Protein 3EYY (pdb70)

CATH classification: 1.10.10.10 (+1 more: 3.30.1490.190)

Radius of gyration: 21.39 Å; Cα contacts (8 Å, |Δi|>4): 429; chains: 2; bounding box: 46×70×40 Å

InterPro domains:
  IPR002481 Ferric-uptake regulator [PF01475] (13-122)
  IPR002481 Ferric-uptake regulator [PTHR33202] (5-138)
  IPR002481 Ferric-uptake regulator [cd07153] (19-133)
  IPR036388 Winged helix-like DNA-binding domain superfamily [G3DSA:1.10.10.10] (1-84)
  IPR036390 Winged helix DNA-binding domain superfamily [SSF46785] (6-134)
  IPR043135 Ferric-uptake regulator, C-terminal domain [G3DSA:3.30.1490.190] (85-145)

Nearest PDB structures (foldseek):
  3eyy-assembly1_B  TM=1.008E+00  e=2.599E-27  Streptomyces coelicolor
  2xig-assembly1_C  TM=7.426E-01  e=2.770E-09  Helicobacter pylori 26695
  4rb2-assembly1_D  TM=7.983E-01  e=7.273E-09  Magnetospirillum gryphiswaldense MSR-1 v2
  4ray-assembly1_B  TM=5.809E-01  e=2.316E-08  Magnetospirillum gryphiswaldense MSR-1 v2
  4ray-assembly1_A  TM=5.555E-01  e=2.470E-08  Magnetospirillum gryphiswaldense MSR-1 v2

Sequence (266 aa):
STDWKSDLRQRGYRLTPQRQLVLEAVDTLEHATPDDILGEVRKTASGINISTVYRTLELLEELGLVSHAHLGHGAPTYHLADRHHHIHLVCRDCTNVIEADLSVAADFTAKLREQFGFDTDMKHFAIFGRCESSTDWKSDLRQRGYRLTPQRQLVLEAVDTLEHATPDDILGEVRKTASGINISTVYRTLELLEELGLVSHAHLGHGAPTYHLADRHHHIHLVCRDCTNVIEADLSVAADFTAKLREQFGFDTDMKHFAIFGRCES

Structure (mmCIF, N/CA/C/O backbone):
data_3EYY
#
_entry.id   3EYY
#
_cell.length_a   79.164
_cell.length_b   79.164
_cell.length_c   49.732
_cell.angle_alpha   90.00
_cell.angle_beta   90.00
_cell.angle_gamma   120.00
#
_symmetry.space_group_name_H-M   'P 31'
#
loop_
_entity.id
_entity.type
_entity.pdbx_description
1 polymer 'Putative iron uptake regulatory protein'
2 non-polymer 'NICKEL (II) ION'
3 non-polymer 'ZINC ION'
4 non-polymer 'CHLORIDE ION'
5 non-polymer 1,2-ETHANEDIOL
6 non-polymer 'MALONATE ION'
7 water water
#
loop_
_atom_site.group_PDB
_atom_site.id
_atom_site.type_symbol
_atom_site.label_atom_id
_atom_site.label_alt_id
_atom_site.label_comp_id
_atom_site.label_asym_id
_atom_site.label_entity_id
_atom_site.label_seq_id
_atom_site.pdbx_PDB_ins_code
_atom_site.Cartn_x
_atom_site.Cartn_y
_atom_site.Cartn_z
_atom_site.occupancy
_atom_site.B_iso_or_equiv
_atom_site.auth_seq_id
_atom_site.auth_comp_id
_atom_site.auth_asym_id
_atom_site.auth_atom_id
_atom_site.pdbx_PDB_model_num
ATOM 1 N N . SER A 1 3 ? 14.326 44.888 10.890 1.00 84.25 3 SER A N 1
ATOM 2 C CA . SER A 1 3 ? 14.961 46.228 11.061 1.00 84.16 3 SER A CA 1
ATOM 3 C C . SER A 1 3 ? 13.975 47.192 11.728 1.00 83.67 3 SER A C 1
ATOM 4 O O . SER A 1 3 ? 12.784 47.211 11.400 1.00 84.06 3 SER A O 1
ATOM 7 N N . THR A 1 4 ? 14.479 47.993 12.663 1.00 82.58 4 THR A N 1
ATOM 8 C CA . THR A 1 4 ? 13.647 48.945 13.394 1.00 81.16 4 THR A CA 1
ATOM 9 C C . THR A 1 4 ? 13.539 50.334 12.755 1.00 79.40 4 THR A C 1
ATOM 10 O O . THR A 1 4 ? 13.147 51.294 13.420 1.00 79.85 4 THR A O 1
ATOM 12 N N . ASP A 1 5 ? 13.886 50.450 11.476 1.00 77.27 5 ASP A N 1
ATOM 13 C CA . ASP A 1 5 ? 13.801 51.741 10.786 1.00 74.48 5 ASP A CA 1
ATOM 14 C C . ASP A 1 5 ? 12.702 51.663 9.742 1.00 70.73 5 ASP A C 1
ATOM 15 O O . ASP A 1 5 ? 12.456 52.618 8.997 1.00 70.06 5 ASP A O 1
ATOM 20 N N . TRP A 1 6 ? 12.040 50.513 9.711 1.00 65.82 6 TRP A N 1
ATOM 21 C CA . TRP A 1 6 ? 10.995 50.251 8.748 1.00 61.4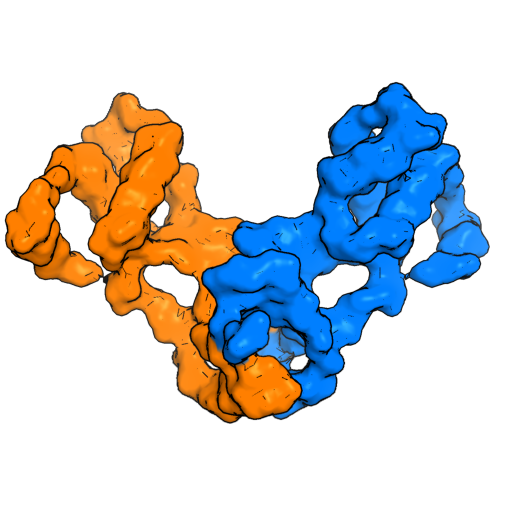6 6 TRP A CA 1
ATOM 22 C C . TRP A 1 6 ? 9.969 51.367 8.529 1.00 60.06 6 TRP A C 1
ATOM 23 O O . TRP A 1 6 ? 9.587 51.647 7.390 1.00 60.32 6 TRP A O 1
ATOM 34 N N . LYS A 1 7 ? 9.535 52.023 9.596 1.00 58.17 7 LYS A N 1
ATOM 35 C CA . LYS A 1 7 ? 8.515 53.048 9.435 1.00 57.51 7 LYS A CA 1
ATOM 36 C C . LYS A 1 7 ? 8.925 54.255 8.603 1.00 57.36 7 LYS A C 1
ATOM 37 O O . LYS A 1 7 ? 8.149 54.719 7.766 1.00 57.34 7 LYS A O 1
ATOM 43 N N . SER A 1 8 ? 10.136 54.762 8.826 1.00 57.34 8 SER A N 1
ATOM 44 C CA . SER A 1 8 ? 10.614 55.922 8.081 1.00 56.03 8 SER A CA 1
ATOM 45 C C . SER A 1 8 ? 10.917 55.535 6.636 1.00 55.25 8 SER A C 1
ATOM 46 O O . SER A 1 8 ? 10.635 56.290 5.704 1.00 56.16 8 SER A O 1
ATOM 48 N N . ASP A 1 9 ? 11.484 54.355 6.443 1.00 54.46 9 ASP A N 1
ATOM 49 C CA . ASP A 1 9 ? 11.794 53.907 5.094 1.00 55.51 9 ASP A CA 1
ATOM 50 C C . ASP A 1 9 ? 10.547 53.792 4.217 1.00 53.74 9 ASP A C 1
ATOM 51 O O . ASP A 1 9 ? 10.568 54.212 3.059 1.00 53.93 9 ASP A O 1
ATOM 56 N N . LEU A 1 10 ? 9.463 53.237 4.766 1.00 51.41 10 LEU A N 1
ATOM 57 C CA . LEU A 1 10 ? 8.226 53.083 4.009 1.00 49.01 10 LEU A CA 1
ATOM 58 C C . LEU A 1 10 ? 7.561 54.414 3.708 1.00 48.80 10 LEU A C 1
ATOM 59 O O . LEU A 1 10 ? 7.042 54.625 2.611 1.00 47.04 10 LEU A O 1
ATOM 64 N N . ARG A 1 11 ? 7.571 55.304 4.694 1.00 50.62 11 ARG A N 1
ATOM 65 C CA . ARG A 1 11 ? 6.973 56.633 4.548 1.00 51.62 11 ARG A CA 1
ATOM 66 C C . ARG A 1 11 ? 7.711 57.393 3.460 1.00 51.59 11 ARG A C 1
ATOM 67 O O . ARG A 1 11 ? 7.104 58.095 2.657 1.00 52.46 11 ARG A O 1
ATOM 69 N N . GLN A 1 12 ? 9.030 57.249 3.442 1.00 51.95 12 GLN A N 1
ATOM 70 C CA . GLN A 1 12 ? 9.848 57.925 2.443 1.00 53.69 12 GLN A CA 1
ATOM 71 C C . GLN A 1 12 ? 9.605 57.328 1.061 1.00 52.87 12 GLN A C 1
ATOM 72 O O . GLN A 1 12 ? 10.233 57.742 0.086 1.00 53.28 12 GLN A O 1
ATOM 74 N N . ARG A 1 13 ? 8.699 56.350 1.000 1.00 52.42 13 ARG A N 1
ATOM 75 C CA . ARG A 1 13 ? 8.329 55.659 -0.238 1.00 50.06 13 ARG A CA 1
ATOM 76 C C . ARG A 1 13 ? 6.824 55.711 -0.437 1.00 49.19 13 ARG A C 1
ATOM 77 O O . ARG A 1 13 ? 6.300 55.094 -1.359 1.00 50.08 13 ARG A O 1
ATOM 85 N N . GLY A 1 14 ? 6.133 56.432 0.438 1.00 48.49 14 GLY A N 1
ATOM 86 C CA . GLY A 1 14 ? 4.690 56.567 0.321 1.00 49.00 14 GLY A CA 1
ATOM 87 C C . GLY A 1 14 ? 3.853 55.433 0.887 1.00 48.72 14 GLY A C 1
ATOM 88 O O . GLY A 1 14 ? 2.692 55.271 0.497 1.00 49.12 14 GLY A O 1
ATOM 89 N N . TYR A 1 15 ? 4.419 54.660 1.813 1.00 47.83 15 TYR A N 1
ATOM 90 C CA . TYR A 1 15 ? 3.699 53.537 2.401 1.00 46.73 15 TYR A CA 1
ATOM 91 C C . TYR A 1 15 ? 3.593 53.561 3.919 1.00 46.46 15 TYR A C 1
ATOM 92 O O . TYR A 1 15 ? 4.526 53.944 4.622 1.00 44.01 15 TYR A O 1
ATOM 101 N N . ARG A 1 16 ? 2.437 53.124 4.409 1.00 46.43 16 ARG A N 1
ATOM 102 C CA . ARG A 1 16 ? 2.181 53.016 5.831 1.00 44.70 16 ARG A CA 1
ATOM 103 C C . ARG A 1 16 ? 1.464 51.700 6.113 1.00 43.39 16 ARG A C 1
ATOM 104 O O . ARG A 1 16 ? 0.672 51.209 5.304 1.00 42.86 16 ARG A O 1
ATOM 112 N N . LEU A 1 17 ? 1.760 51.122 7.269 1.00 41.56 17 LEU A N 1
ATOM 113 C CA . LEU A 1 17 ? 1.161 49.861 7.670 1.00 38.99 17 LEU A CA 1
ATOM 114 C C . LEU A 1 17 ? 0.024 50.071 8.644 1.00 37.22 17 LEU A C 1
ATOM 115 O O . LEU A 1 17 ? 0.169 50.734 9.663 1.00 39.35 17 LEU A O 1
ATOM 120 N N . THR A 1 18 ? -1.117 49.490 8.323 1.00 37.80 18 THR A N 1
ATOM 121 C CA . THR A 1 18 ? -2.284 49.560 9.181 1.00 37.94 18 THR A CA 1
ATOM 122 C C . THR A 1 18 ? -1.991 48.691 10.410 1.00 39.09 18 THR A C 1
ATOM 123 O O . THR A 1 18 ? -1.044 47.892 10.405 1.00 40.52 18 THR A O 1
ATOM 127 N N . PRO A 1 19 ? -2.812 48.805 11.466 1.00 39.74 19 PRO A N 1
ATOM 128 C CA . PRO A 1 19 ? -2.565 47.995 12.662 1.00 39.59 19 PRO A CA 1
ATOM 129 C C . PRO A 1 19 ? -2.328 46.525 12.356 1.00 41.85 19 PRO A C 1
ATOM 130 O O . PRO A 1 19 ? -1.307 45.942 12.765 1.00 42.24 19 PRO A O 1
ATOM 134 N N . GLN A 1 20 ? -3.253 45.919 11.615 1.00 43.39 20 GLN A N 1
ATOM 135 C CA . GLN A 1 20 ? -3.117 44.506 11.288 1.00 42.70 20 GLN A CA 1
ATOM 136 C C . GLN A 1 20 ? -1.860 44.180 10.513 1.00 40.23 20 GLN A C 1
ATOM 137 O O . GLN A 1 20 ? -1.326 43.089 10.656 1.00 40.33 20 GLN A O 1
ATOM 143 N N . ARG A 1 21 ? -1.375 45.108 9.694 1.00 39.02 21 ARG A N 1
ATOM 144 C CA . ARG A 1 21 ? -0.157 44.820 8.938 1.00 37.98 21 ARG A CA 1
ATOM 145 C C . ARG A 1 21 ? 1.026 44.903 9.885 1.00 36.22 21 ARG A C 1
ATOM 146 O O . ARG A 1 21 ? 1.962 44.128 9.782 1.00 33.90 21 ARG A O 1
ATOM 154 N N . GLN A 1 22 ? 0.964 45.834 10.833 1.00 35.36 22 GLN A N 1
ATOM 155 C CA . GLN A 1 22 ? 2.032 45.963 11.812 1.00 34.05 22 GLN A CA 1
ATOM 156 C C . GLN A 1 22 ? 2.052 44.738 12.709 1.00 33.76 22 GLN A C 1
ATOM 157 O O . GLN A 1 22 ? 3.112 44.264 13.073 1.00 36.29 22 GLN A O 1
ATOM 163 N N . LEU A 1 23 ? 0.875 44.230 13.068 1.00 33.65 23 LEU A N 1
ATOM 164 C CA . LEU A 1 23 ? 0.767 43.045 13.911 1.00 31.51 23 LEU A CA 1
ATOM 165 C C . LEU A 1 23 ? 1.469 41.840 13.273 1.00 31.63 23 LEU A C 1
ATOM 166 O O . LEU A 1 23 ? 2.178 41.078 13.943 1.00 28.58 23 LEU A O 1
ATOM 171 N N . VAL A 1 24 ? 1.276 41.670 11.966 1.00 32.61 24 VAL A N 1
ATOM 172 C CA . VAL A 1 24 ? 1.903 40.568 11.238 1.00 31.65 24 VAL A CA 1
ATOM 173 C C . VAL A 1 24 ? 3.406 40.780 11.189 1.00 31.65 24 VAL A C 1
ATOM 174 O O . VAL A 1 24 ? 4.192 39.832 11.324 1.00 34.01 24 VAL A O 1
ATOM 178 N N . LEU A 1 25 ? 3.827 42.017 10.986 1.00 32.63 25 LEU A N 1
ATOM 179 C CA . LEU A 1 25 ? 5.262 42.293 10.955 1.00 34.29 25 LEU A CA 1
ATOM 180 C C . LEU A 1 25 ? 5.861 41.972 12.332 1.00 35.30 25 LEU A C 1
ATOM 181 O O . LEU A 1 25 ? 6.942 41.358 12.438 1.00 35.94 25 LEU A O 1
ATOM 186 N N . GLU A 1 26 ? 5.157 42.358 13.394 1.00 34.85 26 GLU A N 1
ATOM 187 C CA . GLU A 1 26 ? 5.645 42.073 14.751 1.00 35.71 26 GLU A CA 1
ATOM 188 C C . GLU A 1 26 ? 5.733 40.561 14.978 1.00 33.85 26 GLU A C 1
ATOM 189 O O . GLU A 1 26 ? 6.718 40.054 15.520 1.00 32.03 26 GLU A O 1
ATOM 195 N N . ALA A 1 27 ? 4.704 39.838 14.539 1.00 34.15 27 ALA A N 1
ATOM 196 C CA . ALA A 1 27 ? 4.676 38.383 14.677 1.00 32.91 27 ALA A CA 1
ATOM 197 C C . ALA A 1 27 ? 5.868 37.718 14.000 1.00 35.27 27 ALA A C 1
ATOM 198 O O . ALA A 1 27 ? 6.488 36.827 14.570 1.00 36.86 27 ALA A O 1
ATOM 200 N N . VAL A 1 28 ? 6.191 38.127 12.778 1.00 36.77 28 VAL A N 1
ATOM 201 C CA . VAL A 1 28 ? 7.339 37.539 12.080 1.00 37.16 28 VAL A CA 1
ATOM 202 C C . VAL A 1 28 ? 8.607 37.841 12.876 1.00 39.12 28 VAL A C 1
ATOM 203 O O . VAL A 1 28 ? 9.527 37.027 12.938 1.00 39.81 28 VAL A O 1
ATOM 207 N N . ASP A 1 29 ? 8.645 39.024 13.477 1.00 41.08 29 ASP A N 1
ATOM 208 C CA . ASP A 1 29 ? 9.775 39.444 14.301 1.00 42.95 29 ASP A CA 1
ATOM 209 C C . ASP A 1 29 ? 9.854 38.575 15.548 1.00 44.59 29 ASP A C 1
ATOM 210 O O . ASP A 1 29 ? 10.894 37.993 15.849 1.00 44.36 29 ASP A O 1
ATOM 215 N N . THR A 1 30 ? 8.734 38.496 16.261 1.00 46.12 30 THR A N 1
ATOM 216 C CA . THR A 1 30 ? 8.632 37.743 17.506 1.00 48.83 30 THR A CA 1
ATOM 217 C C . THR A 1 30 ? 8.779 36.229 17.427 1.00 49.81 30 THR A C 1
ATOM 218 O O . THR A 1 30 ? 9.482 35.623 18.238 1.00 50.51 30 THR A O 1
ATOM 222 N N . LEU A 1 31 ? 8.118 35.624 16.449 1.00 51.04 31 LEU A N 1
ATOM 223 C CA . LEU A 1 31 ? 8.117 34.179 16.294 1.00 51.51 31 LEU A CA 1
ATOM 224 C C . LEU A 1 31 ? 9.385 33.442 15.903 1.00 54.15 31 LEU A C 1
ATOM 225 O O . LEU A 1 31 ? 9.634 32.351 16.414 1.00 57.60 31 LEU A O 1
ATOM 230 N N . GLU A 1 32 ? 10.192 33.995 15.013 1.00 54.62 32 GLU A N 1
ATOM 231 C CA . GLU A 1 32 ? 11.386 33.267 14.601 1.00 57.41 32 GLU A CA 1
ATOM 232 C C . GLU A 1 32 ? 10.986 31.952 13.894 1.00 58.60 32 GLU A C 1
ATOM 233 O O . GLU A 1 32 ? 10.467 31.027 14.532 1.00 57.62 32 GLU A O 1
ATOM 235 N N . HIS A 1 33 ? 11.232 31.885 12.582 1.00 59.05 33 HIS A N 1
ATOM 236 C CA . HIS A 1 33 ? 10.909 30.715 11.763 1.00 58.83 33 HIS A CA 1
ATOM 237 C C . HIS A 1 33 ? 9.410 30.429 11.777 1.00 57.47 33 HIS A C 1
ATOM 238 O O . HIS A 1 33 ? 8.980 29.277 11.871 1.00 58.64 33 HIS A O 1
ATOM 245 N N . ALA A 1 34 ? 8.616 31.485 11.650 1.00 55.38 34 ALA A N 1
ATOM 246 C CA . ALA A 1 34 ? 7.169 31.361 11.674 1.00 51.80 34 ALA A CA 1
ATOM 247 C C . ALA A 1 34 ? 6.516 31.017 10.341 1.00 50.81 34 ALA A C 1
ATOM 248 O O . ALA A 1 34 ? 6.921 31.511 9.284 1.00 49.50 34 ALA A O 1
ATOM 250 N N . THR A 1 35 ? 5.495 30.160 10.418 1.00 48.48 35 THR A N 1
ATOM 251 C CA . THR A 1 35 ? 4.718 29.752 9.261 1.00 46.08 35 THR A CA 1
ATOM 252 C C . THR A 1 35 ? 3.509 30.668 9.244 1.00 45.38 35 THR A C 1
ATOM 253 O O . THR A 1 35 ? 3.146 31.250 10.266 1.00 46.38 35 THR A O 1
ATOM 257 N N . PRO A 1 36 ? 2.861 30.807 8.082 1.00 44.61 36 PRO A N 1
ATOM 258 C CA . PRO A 1 36 ? 1.686 31.674 8.005 1.00 43.37 36 PRO A CA 1
ATOM 259 C C . PRO A 1 36 ? 0.675 31.370 9.105 1.00 44.65 36 PRO A C 1
ATOM 260 O O . PRO A 1 36 ? 0.017 32.269 9.630 1.00 45.41 36 PRO A O 1
ATOM 264 N N . ASP A 1 37 ? 0.565 30.099 9.462 1.00 46.37 37 ASP A N 1
ATOM 265 C CA . ASP A 1 37 ? -0.386 29.693 10.480 1.00 47.97 37 ASP A CA 1
ATOM 266 C C . ASP A 1 37 ? 0.073 30.094 11.869 1.00 47.35 37 ASP A C 1
ATOM 267 O O . ASP A 1 37 ? -0.748 30.432 12.727 1.00 46.55 37 ASP A O 1
ATOM 272 N N . ASP A 1 38 ? 1.379 30.039 12.102 1.00 45.35 38 ASP A N 1
ATOM 273 C CA . ASP A 1 38 ? 1.902 30.433 13.397 1.00 45.13 38 ASP A CA 1
ATOM 274 C C . ASP A 1 38 ? 1.593 31.905 13.530 1.00 43.56 38 ASP A C 1
ATOM 275 O O . ASP A 1 38 ? 1.132 32.364 14.568 1.00 43.71 38 ASP A O 1
ATOM 280 N N . ILE A 1 39 ? 1.854 32.646 12.458 1.00 42.81 39 ILE A N 1
ATOM 281 C CA . ILE A 1 39 ? 1.602 34.080 12.436 1.00 38.83 39 ILE A CA 1
ATOM 282 C C . ILE A 1 39 ? 0.131 34.342 12.716 1.00 37.68 39 ILE A C 1
ATOM 283 O O . ILE A 1 39 ? -0.215 35.262 13.472 1.00 38.88 39 ILE A O 1
ATOM 288 N N . LEU A 1 40 ? -0.738 33.544 12.105 1.00 37.10 40 LEU A N 1
ATOM 289 C CA . LEU A 1 40 ? -2.180 33.723 12.303 1.00 37.70 40 LEU A CA 1
ATOM 290 C C . LEU A 1 40 ? -2.499 33.651 13.780 1.00 38.76 40 LEU A C 1
ATOM 291 O O . LEU A 1 40 ? -3.207 34.505 14.319 1.00 38.83 40 LEU A O 1
ATOM 296 N N . GLY A 1 41 ? -1.956 32.620 14.427 1.00 40.04 41 GLY A N 1
ATOM 297 C CA . GLY A 1 41 ? -2.177 32.412 15.842 1.00 38.82 41 GLY A CA 1
ATOM 298 C C . GLY A 1 41 ? -1.695 33.576 16.677 1.00 40.57 41 GLY A C 1
ATOM 299 O O . GLY A 1 41 ? -2.404 34.037 17.579 1.00 42.93 41 GLY A O 1
ATOM 300 N N . GLU A 1 42 ? -0.490 34.055 16.386 1.00 38.16 42 GLU A N 1
ATOM 301 C CA . GLU A 1 42 ? 0.074 35.166 17.127 1.00 37.34 42 GLU A CA 1
ATOM 302 C C . GLU A 1 42 ? -0.735 36.455 16.955 1.00 37.90 42 GLU A C 1
ATOM 303 O O . GLU A 1 42 ? -1.023 37.156 17.918 1.00 36.73 42 GLU A O 1
ATOM 309 N N . VAL A 1 43 ? -1.109 36.767 15.719 1.00 38.44 43 VAL A N 1
ATOM 310 C CA . VAL A 1 43 ? -1.844 37.985 15.445 1.00 35.14 43 VAL A CA 1
ATOM 311 C C . VAL A 1 43 ? -3.220 37.977 16.064 1.00 36.65 43 VAL A C 1
ATOM 312 O O . VAL A 1 43 ? -3.736 39.023 16.452 1.00 38.85 43 VAL A O 1
ATOM 316 N N . ARG A 1 44 ? -3.834 36.809 16.170 1.00 38.61 44 ARG A N 1
ATOM 317 C CA . ARG A 1 44 ? -5.169 36.747 16.748 1.00 39.51 44 ARG A CA 1
ATOM 318 C C . ARG A 1 44 ? -5.215 37.227 18.198 1.00 39.35 44 ARG A C 1
ATOM 319 O O . ARG A 1 44 ? -6.268 37.636 18.674 1.00 39.04 44 ARG A O 1
ATOM 327 N N . LYS A 1 45 ? -4.071 37.205 18.886 1.00 41.01 45 LYS A N 1
ATOM 328 C CA . LYS A 1 45 ? -3.993 37.676 20.280 1.00 40.95 45 LYS A CA 1
ATOM 329 C C . LYS A 1 45 ? -4.272 39.170 20.365 1.00 41.91 45 LYS A C 1
ATOM 330 O O . LYS A 1 45 ? -4.468 39.710 21.454 1.00 43.28 45 LYS A O 1
ATOM 336 N N . THR A 1 46 ? -4.274 39.850 19.222 1.00 41.73 46 THR A N 1
ATOM 337 C CA . THR A 1 46 ? -4.519 41.286 19.223 1.00 40.98 46 THR A CA 1
ATOM 338 C C . THR A 1 46 ? -5.705 41.606 18.351 1.00 40.58 46 THR A C 1
ATOM 339 O O . THR A 1 46 ? -6.536 42.440 18.691 1.00 40.98 46 THR A O 1
ATOM 343 N N . ALA A 1 47 ? -5.759 40.940 17.204 1.00 41.99 47 ALA A N 1
ATOM 344 C CA . ALA A 1 47 ? -6.847 41.105 16.262 1.00 42.47 47 ALA A CA 1
ATOM 345 C C . ALA A 1 47 ? -7.414 39.705 16.057 1.00 44.42 47 ALA A C 1
ATOM 346 O O . ALA A 1 47 ? -7.012 38.969 15.155 1.00 44.30 47 ALA A O 1
ATOM 348 N N . SER A 1 48 ? -8.337 39.327 16.922 1.00 44.76 48 SER A N 1
ATOM 349 C CA . SER A 1 48 ? -8.935 38.017 16.821 1.00 46.86 48 SER A CA 1
ATOM 350 C C . SER A 1 48 ? -9.700 37.818 15.510 1.00 47.11 48 SER A C 1
ATOM 351 O O . SER A 1 48 ? -9.746 36.713 14.973 1.00 48.09 48 SER A O 1
ATOM 354 N N . GLY A 1 49 ? -10.282 38.890 14.980 1.00 48.46 49 GLY A N 1
ATOM 355 C CA . GLY A 1 49 ? -11.046 38.774 13.750 1.00 48.29 49 GLY A CA 1
ATOM 356 C C . GLY A 1 49 ? -10.279 38.613 12.447 1.00 50.47 49 GLY A C 1
ATOM 357 O O . GLY A 1 49 ? -10.865 38.769 11.377 1.00 53.05 49 GLY A O 1
ATOM 358 N N . ILE A 1 50 ? -8.987 38.296 12.501 1.00 49.48 50 ILE A N 1
ATOM 359 C CA . ILE A 1 50 ? -8.224 38.151 11.265 1.00 47.99 50 ILE A CA 1
ATOM 360 C C . ILE A 1 50 ? -8.178 36.711 10.752 1.00 47.31 50 ILE A C 1
ATOM 361 O O . ILE A 1 50 ? -8.092 35.764 11.538 1.00 46.08 50 ILE A O 1
ATOM 366 N N . ASN A 1 51 ? -8.228 36.551 9.428 1.00 47.01 51 ASN A N 1
ATOM 367 C CA . ASN A 1 51 ? -8.176 35.220 8.822 1.00 47.41 51 ASN A CA 1
ATOM 368 C C . ASN A 1 51 ? -6.838 34.997 8.130 1.00 45.95 51 ASN A C 1
ATOM 369 O O . ASN A 1 51 ? -6.069 35.934 7.935 1.00 46.30 51 ASN A O 1
ATOM 374 N N . ILE A 1 52 ? -6.564 33.755 7.755 1.00 44.90 52 ILE A N 1
ATOM 375 C CA . ILE A 1 52 ? -5.298 33.416 7.126 1.00 45.57 52 ILE A CA 1
ATOM 376 C C . ILE A 1 52 ? -5.058 33.994 5.729 1.00 45.12 52 ILE A C 1
ATOM 377 O O . ILE A 1 52 ? -3.907 34.207 5.327 1.00 44.01 52 ILE A O 1
ATOM 382 N N . SER A 1 53 ? -6.122 34.249 4.979 1.00 43.69 53 SER A N 1
ATOM 383 C CA . SER A 1 53 ? -5.922 34.816 3.656 1.00 44.55 53 SER A CA 1
ATOM 384 C C . SER A 1 53 ? -5.305 36.217 3.815 1.00 42.83 53 SER A C 1
ATOM 385 O O . SER A 1 53 ? -4.442 36.629 3.022 1.00 43.39 53 SER A O 1
ATOM 388 N N . THR A 1 54 ? -5.730 36.937 4.850 1.00 40.92 54 THR A N 1
ATOM 389 C CA . THR A 1 54 ? -5.198 38.270 5.106 1.00 40.66 54 THR A CA 1
ATOM 390 C C . THR A 1 54 ? -3.731 38.145 5.485 1.00 40.41 54 THR A C 1
ATOM 391 O O . THR A 1 54 ? -2.904 38.990 5.117 1.00 40.09 54 THR A O 1
ATOM 395 N N . VAL A 1 55 ? -3.404 37.073 6.207 1.00 39.33 55 VAL A N 1
ATOM 396 C CA . VAL A 1 55 ? -2.028 36.842 6.614 1.00 36.48 55 VAL A CA 1
ATOM 397 C C . VAL A 1 55 ? -1.210 36.502 5.377 1.00 35.26 55 VAL A C 1
ATOM 398 O O . VAL A 1 55 ? -0.070 36.929 5.265 1.00 35.57 55 VAL A O 1
ATOM 402 N N . TYR A 1 56 ? -1.781 35.741 4.444 1.00 36.00 56 TYR A N 1
ATOM 403 C CA . TYR A 1 56 ? -1.049 35.392 3.216 1.00 36.33 56 TYR A CA 1
ATOM 404 C C . TYR A 1 56 ? -0.731 36.628 2.386 1.00 34.96 56 TYR A C 1
ATOM 405 O O . TYR A 1 56 ? 0.382 36.789 1.902 1.00 33.03 56 TYR A O 1
ATOM 414 N N . ARG A 1 57 ? -1.712 37.503 2.226 1.00 35.22 57 ARG A N 1
ATOM 415 C CA . ARG A 1 57 ? -1.485 38.712 1.456 1.00 37.60 57 ARG A CA 1
ATOM 416 C C . ARG A 1 57 ? -0.531 39.694 2.132 1.00 37.63 57 ARG A C 1
ATOM 417 O O . ARG A 1 57 ? 0.331 40.288 1.468 1.00 40.26 57 ARG A O 1
ATOM 425 N N . THR A 1 58 ? -0.671 39.877 3.444 1.00 35.08 58 THR A N 1
ATOM 426 C CA . THR A 1 58 ? 0.207 40.803 4.136 1.00 31.05 58 THR A CA 1
ATOM 427 C C . THR A 1 58 ? 1.651 40.325 4.001 1.00 32.36 58 THR A C 1
ATOM 428 O O . THR A 1 58 ? 2.551 41.139 3.781 1.00 33.25 58 THR A O 1
ATOM 432 N N . LEU A 1 59 ? 1.888 39.016 4.115 1.00 30.75 59 LEU A N 1
ATOM 433 C CA . LEU A 1 59 ? 3.250 38.510 3.981 1.00 33.05 59 LEU A CA 1
ATOM 434 C C . LEU A 1 59 ? 3.759 38.743 2.552 1.00 35.48 59 LEU A C 1
ATOM 435 O O . LEU A 1 59 ? 4.918 39.116 2.347 1.00 35.35 59 LEU A O 1
ATOM 440 N N . GLU A 1 60 ? 2.898 38.516 1.562 1.00 36.97 60 GLU A N 1
ATOM 441 C CA . GLU A 1 60 ? 3.286 38.751 0.177 1.00 39.25 60 GLU A CA 1
ATOM 442 C C . GLU A 1 60 ? 3.689 40.210 0.031 1.00 38.54 60 GLU A C 1
ATOM 443 O O . GLU A 1 60 ? 4.751 40.523 -0.522 1.00 37.64 60 GLU A O 1
ATOM 449 N N . LEU A 1 61 ? 2.843 41.101 0.538 1.00 36.35 61 LEU A N 1
ATOM 450 C CA . LEU A 1 61 ? 3.131 42.527 0.464 1.00 36.83 61 LEU A CA 1
ATOM 451 C C . LEU A 1 61 ? 4.428 42.919 1.173 1.00 37.03 61 LEU A C 1
ATOM 452 O O . LEU A 1 61 ? 5.284 43.583 0.596 1.00 38.54 61 LEU A O 1
ATOM 457 N N . LEU A 1 62 ? 4.566 42.518 2.433 1.00 36.88 62 LEU A N 1
ATOM 458 C CA . LEU A 1 62 ? 5.758 42.843 3.216 1.00 36.38 62 LEU A CA 1
ATOM 459 C C . LEU A 1 62 ? 7.043 42.319 2.570 1.00 36.14 62 LEU A C 1
ATOM 460 O O . LEU A 1 62 ? 8.107 42.930 2.671 1.00 35.41 62 LEU A O 1
ATOM 465 N N . GLU A 1 63 ? 6.953 41.172 1.921 1.00 36.35 63 GLU A N 1
ATOM 466 C CA . GLU A 1 63 ? 8.116 40.594 1.273 1.00 39.39 63 GLU A CA 1
ATOM 467 C C . GLU A 1 63 ? 8.465 41.465 0.061 1.00 40.47 63 GLU A C 1
ATOM 468 O O . GLU A 1 63 ? 9.624 41.846 -0.143 1.00 41.62 63 GLU A O 1
ATOM 474 N N . GLU A 1 64 ? 7.454 41.795 -0.730 1.00 40.50 64 GLU A N 1
ATOM 475 C CA . GLU A 1 64 ? 7.632 42.632 -1.906 1.00 41.37 64 GLU A CA 1
ATOM 476 C C . GLU A 1 64 ? 8.176 43.998 -1.519 1.00 42.42 64 GLU A C 1
ATOM 477 O O . GLU A 1 64 ? 8.926 44.632 -2.279 1.00 45.55 64 GLU A O 1
ATOM 483 N N . LEU A 1 65 ? 7.796 44.451 -0.331 1.00 40.78 65 LEU A N 1
ATOM 484 C CA . LEU A 1 65 ? 8.225 45.748 0.174 1.00 38.77 65 LEU A CA 1
ATOM 485 C C . LEU A 1 65 ? 9.660 45.681 0.690 1.00 38.88 65 LEU A C 1
ATOM 486 O O . LEU A 1 65 ? 10.310 46.708 0.884 1.00 40.23 65 LEU A O 1
ATOM 491 N N . GLY A 1 66 ? 10.159 44.469 0.916 1.00 39.09 66 GLY A N 1
ATOM 492 C CA . GLY A 1 66 ? 11.517 44.317 1.404 1.00 38.57 66 GLY A CA 1
ATOM 493 C C . GLY A 1 66 ? 11.656 44.143 2.914 1.00 40.65 66 GLY A C 1
ATOM 494 O O . GLY A 1 66 ? 12.763 43.905 3.401 1.00 41.43 66 GLY A O 1
ATOM 495 N N . LEU A 1 67 ? 10.555 44.223 3.664 1.00 39.97 67 LEU A N 1
ATOM 496 C CA . LEU A 1 67 ? 10.632 44.083 5.125 1.00 39.33 67 LEU A CA 1
ATOM 497 C C . LEU A 1 67 ? 10.721 42.653 5.628 1.00 39.74 67 LEU A C 1
ATOM 498 O O . LEU A 1 67 ? 11.318 42.372 6.676 1.00 39.66 67 LEU A O 1
ATOM 503 N N . VAL A 1 68 ? 10.145 41.744 4.861 1.00 39.85 68 VAL A N 1
ATOM 504 C CA . VAL A 1 68 ? 10.103 40.351 5.230 1.00 38.80 68 VAL A CA 1
ATOM 505 C C . VAL A 1 68 ? 10.702 39.472 4.145 1.00 40.47 68 VAL A C 1
ATOM 506 O O . VAL A 1 68 ? 10.713 39.848 2.974 1.00 39.28 68 VAL A O 1
ATOM 510 N N . SER A 1 69 ? 11.220 38.310 4.544 1.00 40.47 69 SER A N 1
ATOM 511 C CA . SER A 1 69 ? 11.787 37.356 3.603 1.00 40.97 69 SER A CA 1
ATOM 512 C C . SER A 1 69 ? 11.466 35.956 4.090 1.00 41.18 69 SER A C 1
ATOM 513 O O . SER A 1 69 ? 11.177 35.755 5.269 1.00 40.49 69 SER A O 1
ATOM 516 N N . HIS A 1 70 ? 11.495 34.984 3.184 1.00 42.68 70 HIS A N 1
ATOM 517 C CA . HIS A 1 70 ? 11.203 33.611 3.577 1.00 42.12 70 HIS A CA 1
ATOM 518 C C . HIS A 1 70 ? 12.350 32.663 3.275 1.00 42.54 70 HIS A C 1
ATOM 519 O O . HIS A 1 70 ? 13.260 32.973 2.492 1.00 41.94 70 HIS A O 1
ATOM 526 N N . ALA A 1 71 ? 12.307 31.509 3.921 1.00 42.10 71 ALA A N 1
ATOM 527 C CA . ALA A 1 71 ? 13.321 30.479 3.739 1.00 42.07 71 ALA A CA 1
ATOM 528 C C . ALA A 1 71 ? 12.600 29.173 3.994 1.00 42.33 71 ALA A C 1
ATOM 529 O O . ALA A 1 71 ? 11.650 29.120 4.776 1.00 44.93 71 ALA A O 1
ATOM 531 N N . HIS A 1 72 ? 13.055 28.119 3.346 1.00 39.66 72 HIS A N 1
ATOM 532 C CA . HIS A 1 72 ? 12.413 26.837 3.502 1.00 39.36 72 HIS A CA 1
ATOM 533 C C . HIS A 1 72 ? 13.119 25.948 4.514 1.00 38.75 72 HIS A C 1
ATOM 534 O O . HIS A 1 72 ? 14.353 25.943 4.606 1.00 36.52 72 HIS A O 1
ATOM 541 N N . LEU A 1 73 ? 12.310 25.210 5.272 1.00 37.56 73 LEU A N 1
ATOM 542 C CA . LEU A 1 73 ? 12.806 24.306 6.291 1.00 38.26 73 LEU A CA 1
ATOM 543 C C . LEU A 1 73 ? 12.371 22.893 5.951 1.00 38.38 73 LEU A C 1
ATOM 544 O O . LEU A 1 73 ? 12.410 22.494 4.782 1.00 37.64 73 LEU A O 1
ATOM 549 N N . GLY A 1 74 ? 11.947 22.149 6.967 1.00 37.50 74 GLY A N 1
ATOM 550 C CA . GLY A 1 74 ? 11.511 20.781 6.759 1.00 39.22 74 GLY A CA 1
ATOM 551 C C . GLY A 1 74 ? 10.399 20.644 5.740 1.00 40.44 74 GLY A C 1
ATOM 552 O O . GLY A 1 74 ? 9.480 21.467 5.693 1.00 40.95 74 GLY A O 1
ATOM 553 N N . HIS A 1 75 ? 10.489 19.610 4.908 1.00 41.32 75 HIS A N 1
ATOM 554 C CA . HIS A 1 75 ? 9.475 19.353 3.891 1.00 42.56 75 HIS A CA 1
ATOM 555 C C . HIS A 1 75 ? 9.362 20.487 2.898 1.00 44.24 75 HIS A C 1
ATOM 556 O O . HIS A 1 75 ? 8.416 20.537 2.111 1.00 45.77 75 HIS A O 1
ATOM 563 N N . GLY A 1 76 ? 10.328 21.401 2.940 1.00 44.40 76 GLY A N 1
ATOM 564 C CA . GLY A 1 76 ? 10.330 22.516 2.012 1.00 43.34 76 GLY A CA 1
ATOM 565 C C . GLY A 1 76 ? 9.323 23.584 2.363 1.00 43.33 76 GLY A C 1
ATOM 566 O O . GLY A 1 76 ? 8.993 24.424 1.528 1.00 42.73 76 GLY A O 1
ATOM 567 N N . ALA A 1 77 ? 8.836 23.553 3.598 1.00 42.54 77 ALA A N 1
ATOM 568 C CA . ALA A 1 77 ? 7.858 24.531 4.062 1.00 43.27 77 ALA A CA 1
ATOM 569 C C . ALA A 1 77 ? 8.523 25.885 4.311 1.00 44.19 77 ALA A C 1
ATOM 570 O O . ALA A 1 77 ? 9.549 25.968 4.996 1.00 43.93 77 ALA A O 1
ATOM 572 N N . PRO A 1 78 ? 7.945 26.966 3.754 1.00 44.29 78 PRO A N 1
ATOM 573 C CA . PRO A 1 78 ? 8.511 28.307 3.937 1.00 44.94 78 PRO A CA 1
ATOM 574 C C . PRO A 1 78 ? 8.211 28.923 5.294 1.00 45.52 78 PRO A C 1
ATOM 575 O O . PRO A 1 78 ? 7.098 28.812 5.809 1.00 47.70 78 PRO A O 1
ATOM 579 N N . THR A 1 79 ? 9.208 29.576 5.870 1.00 45.52 79 THR A N 1
ATOM 580 C CA . THR A 1 79 ? 9.034 30.247 7.150 1.00 46.49 79 THR A CA 1
ATOM 581 C C . THR A 1 79 ? 9.476 31.680 6.920 1.00 46.02 79 THR A C 1
ATOM 582 O O . THR A 1 79 ? 10.394 31.935 6.135 1.00 46.71 79 THR A O 1
ATOM 586 N N . TYR A 1 80 ? 8.829 32.612 7.603 1.00 44.83 80 TYR A N 1
ATOM 587 C CA . TYR A 1 80 ? 9.140 34.020 7.418 1.00 43.65 80 TYR A CA 1
ATOM 588 C C . TYR A 1 80 ? 9.948 34.652 8.534 1.00 42.95 80 TYR A C 1
ATOM 589 O O . TYR A 1 80 ? 9.799 34.316 9.704 1.00 42.89 80 TYR A O 1
ATOM 598 N N . HIS A 1 81 ? 10.819 35.570 8.144 1.00 42.67 81 HIS A N 1
ATOM 599 C CA . HIS A 1 81 ? 11.656 36.294 9.078 1.00 40.59 81 HIS A CA 1
ATOM 600 C C . HIS A 1 81 ? 11.873 37.678 8.469 1.00 40.46 81 HIS A C 1
ATOM 601 O O . HIS A 1 81 ? 11.589 37.899 7.289 1.00 40.24 81 HIS A O 1
ATOM 608 N N . LEU A 1 82 ? 12.352 38.613 9.276 1.00 41.26 82 LEU A N 1
ATOM 609 C CA . LEU A 1 82 ? 12.614 39.961 8.807 1.00 42.15 82 LEU A CA 1
ATOM 610 C C . LEU A 1 82 ? 13.791 39.919 7.847 1.00 43.96 82 LEU A C 1
ATOM 611 O O . LEU A 1 82 ? 14.748 39.172 8.055 1.00 45.09 82 LEU A O 1
ATOM 616 N N . ALA A 1 83 ? 13.715 40.725 6.798 1.00 45.42 83 ALA A N 1
ATOM 617 C CA . ALA A 1 83 ? 14.745 40.766 5.776 1.00 48.47 83 ALA A CA 1
ATOM 618 C C . ALA A 1 83 ? 16.169 40.886 6.312 1.00 51.20 83 ALA A C 1
ATOM 619 O O . ALA A 1 83 ? 17.108 40.339 5.730 1.00 52.47 83 ALA A O 1
ATOM 621 N N . ASP A 1 84 ? 16.325 41.591 7.426 1.00 54.31 84 ASP A N 1
ATOM 622 C CA . ASP A 1 84 ? 17.639 41.814 8.032 1.00 56.70 84 ASP A CA 1
ATOM 623 C C . ASP A 1 84 ? 18.186 40.676 8.910 1.00 58.35 84 ASP A C 1
ATOM 624 O O . ASP A 1 84 ? 19.394 40.614 9.164 1.00 59.38 84 ASP A O 1
ATOM 626 N N . ARG A 1 85 ? 17.315 39.781 9.369 1.00 58.27 85 ARG A N 1
ATOM 627 C CA . ARG A 1 85 ? 17.744 38.682 10.229 1.00 58.50 85 ARG A CA 1
ATOM 628 C C . ARG A 1 85 ? 17.906 37.334 9.523 1.00 59.46 85 ARG A C 1
ATOM 629 O O . ARG A 1 85 ? 17.642 37.202 8.327 1.00 58.98 85 ARG A O 1
ATOM 631 N N . HIS A 1 86 ? 18.351 36.341 10.292 1.00 61.41 86 HIS A N 1
ATOM 632 C CA . HIS A 1 86 ? 18.542 34.972 9.815 1.00 62.50 86 HIS A CA 1
ATOM 633 C C . HIS A 1 86 ? 19.369 34.823 8.561 1.00 63.48 86 HIS A C 1
ATOM 634 O O . HIS A 1 86 ? 18.977 34.112 7.638 1.00 63.80 86 HIS A O 1
ATOM 641 N N . HIS A 1 87 ? 20.517 35.487 8.520 1.00 65.10 87 HIS A N 1
ATOM 642 C CA . HIS A 1 87 ? 21.385 35.390 7.353 1.00 66.82 87 HIS A CA 1
ATOM 643 C C . HIS A 1 87 ? 22.334 34.232 7.591 1.00 67.76 87 HIS A C 1
ATOM 644 O O . HIS A 1 87 ? 23.474 34.441 8.005 1.00 68.26 87 HIS A O 1
ATOM 646 N N . HIS A 1 88 ? 21.852 33.013 7.345 1.00 68.26 88 HIS A N 1
ATOM 647 C CA . HIS A 1 88 ? 22.657 31.812 7.540 1.00 68.54 88 HIS A CA 1
ATOM 648 C C . HIS A 1 88 ? 22.040 30.562 6.921 1.00 68.78 88 HIS A C 1
ATOM 649 O O . HIS A 1 88 ? 20.998 30.622 6.268 1.00 69.53 88 HIS A O 1
ATOM 656 N N . ILE A 1 89 ? 22.696 29.428 7.157 1.00 69.09 89 ILE A N 1
ATOM 657 C CA . ILE A 1 89 ? 22.277 28.132 6.628 1.00 67.60 89 ILE A CA 1
ATOM 658 C C . ILE A 1 89 ? 21.615 27.239 7.670 1.00 67.14 89 ILE A C 1
ATOM 659 O O . ILE A 1 89 ? 22.151 27.042 8.759 1.00 66.66 89 ILE A O 1
ATOM 664 N N . HIS A 1 90 ? 20.452 26.692 7.322 1.00 66.71 90 HIS A N 1
ATOM 665 C CA . HIS A 1 90 ? 19.722 25.807 8.224 1.00 64.61 90 HIS A CA 1
ATOM 666 C C . HIS A 1 90 ? 20.014 24.356 7.889 1.00 63.35 90 HIS A C 1
ATOM 667 O O . HIS A 1 90 ? 20.042 23.971 6.723 1.00 62.57 90 HIS A O 1
ATOM 674 N N . LEU A 1 91 ? 20.221 23.557 8.929 1.00 63.40 91 LEU A N 1
ATOM 675 C CA . LEU A 1 91 ? 20.497 22.132 8.787 1.00 62.52 91 LEU A CA 1
ATOM 676 C C . LEU A 1 91 ? 19.373 21.375 9.472 1.00 62.64 91 LEU A C 1
ATOM 677 O O . LEU A 1 91 ? 19.253 21.396 10.693 1.00 61.91 91 LEU A O 1
ATOM 682 N N . VAL A 1 92 ? 18.546 20.712 8.675 1.00 64.08 92 VAL A N 1
ATOM 683 C CA . VAL A 1 92 ? 17.405 19.977 9.199 1.00 65.35 92 VAL A CA 1
ATOM 684 C C . VAL A 1 92 ? 17.725 18.527 9.522 1.00 67.77 92 VAL A C 1
ATOM 685 O O . VAL A 1 92 ? 18.118 17.759 8.649 1.00 68.23 92 VAL A O 1
ATOM 689 N N . CYS A 1 93 ? 17.537 18.162 10.787 1.00 70.94 93 CYS A N 1
ATOM 690 C CA . CYS A 1 93 ? 17.813 16.812 11.256 1.00 73.81 93 CYS A CA 1
ATOM 691 C C . CYS A 1 93 ? 16.760 15.797 10.855 1.00 74.86 93 CYS A C 1
ATOM 692 O O . CYS A 1 93 ? 15.559 16.049 10.957 1.00 74.40 93 CYS A O 1
ATOM 695 N N . ARG A 1 94 ? 17.245 14.639 10.419 1.00 76.94 94 ARG A N 1
ATOM 696 C CA . ARG A 1 94 ? 16.409 13.538 9.968 1.00 79.23 94 ARG A CA 1
ATOM 697 C C . ARG A 1 94 ? 15.594 12.872 11.071 1.00 81.45 94 ARG A C 1
ATOM 698 O O . ARG A 1 94 ? 15.087 11.765 10.877 1.00 82.55 94 ARG A O 1
ATOM 700 N N . ASP A 1 95 ? 15.457 13.529 12.220 1.00 83.49 95 ASP A N 1
ATOM 701 C CA . ASP A 1 95 ? 14.681 12.945 13.310 1.00 85.46 95 ASP A CA 1
ATOM 702 C C . ASP A 1 95 ? 14.384 13.907 14.453 1.00 86.81 95 ASP A C 1
ATOM 703 O O . ASP A 1 95 ? 13.230 14.076 14.839 1.00 86.44 95 ASP A O 1
ATOM 705 N N . CYS A 1 96 ? 15.425 14.529 14.999 1.00 89.17 96 CYS A N 1
ATOM 706 C CA . CYS A 1 96 ? 15.256 15.467 16.107 1.00 91.02 96 CYS A CA 1
ATOM 707 C C . CYS A 1 96 ? 14.545 16.739 15.634 1.00 90.78 96 CYS A C 1
ATOM 708 O O . CYS A 1 96 ? 14.892 17.311 14.594 1.00 91.18 96 CYS A O 1
ATOM 711 N N . THR A 1 97 ? 13.544 17.171 16.398 1.00 89.91 97 THR A N 1
ATOM 712 C CA . THR A 1 97 ? 12.781 18.367 16.062 1.00 89.04 97 THR A CA 1
ATOM 713 C C . THR A 1 97 ? 13.586 19.616 16.381 1.00 88.66 97 THR A C 1
ATOM 714 O O . THR A 1 97 ? 13.146 20.467 17.157 1.00 88.85 97 THR A O 1
ATOM 716 N N . ASN A 1 98 ? 14.770 19.719 15.781 1.00 87.65 98 ASN A N 1
ATOM 717 C CA . ASN A 1 98 ? 15.638 20.873 15.999 1.00 85.61 98 ASN A CA 1
ATOM 718 C C . ASN A 1 98 ? 16.414 21.228 14.737 1.00 84.01 98 ASN A C 1
ATOM 719 O O . ASN A 1 98 ? 16.931 20.358 14.032 1.00 83.66 98 ASN A O 1
ATOM 721 N N . VAL A 1 99 ? 16.482 22.524 14.461 1.00 82.55 99 VAL A N 1
ATOM 722 C CA . VAL A 1 99 ? 17.186 23.039 13.296 1.00 80.53 99 VAL A CA 1
ATOM 723 C C . VAL A 1 99 ? 18.454 23.737 13.757 1.00 79.04 99 VAL A C 1
ATOM 724 O O . VAL A 1 99 ? 18.413 24.609 14.621 1.00 78.31 99 VAL A O 1
ATOM 728 N N . ILE A 1 100 ? 19.584 23.351 13.184 1.00 77.92 100 ILE A N 1
ATOM 729 C CA . ILE A 1 100 ? 20.836 23.978 13.557 1.00 77.34 100 ILE A CA 1
ATOM 730 C C . ILE A 1 100 ? 21.228 25.028 12.526 1.00 76.33 100 ILE A C 1
ATOM 731 O O . ILE A 1 100 ? 21.290 24.756 11.328 1.00 75.00 100 ILE A O 1
ATOM 736 N N . GLU A 1 101 ? 21.474 26.239 13.017 1.00 76.35 101 GLU A N 1
ATOM 737 C CA . GLU A 1 101 ? 21.857 27.368 12.179 1.00 76.80 101 GLU A CA 1
ATOM 738 C C . GLU A 1 101 ? 23.376 27.449 12.090 1.00 76.93 101 GLU A C 1
ATOM 739 O O . GLU A 1 101 ? 24.067 27.357 13.103 1.00 77.93 101 GLU A O 1
ATOM 745 N N . ALA A 1 102 ? 23.896 27.632 10.882 1.00 76.51 102 ALA A N 1
ATOM 746 C CA . ALA A 1 102 ? 25.338 27.691 10.687 1.00 76.28 102 ALA A CA 1
ATOM 747 C C . ALA A 1 102 ? 25.801 28.864 9.827 1.00 76.19 102 ALA A C 1
ATOM 748 O O . ALA A 1 102 ? 25.274 29.092 8.743 1.00 75.64 102 ALA A O 1
ATOM 750 N N . ASP A 1 103 ? 26.799 29.594 10.316 1.00 76.94 103 ASP A N 1
ATOM 751 C CA . ASP A 1 103 ? 27.348 30.738 9.594 1.00 78.09 103 ASP A CA 1
ATOM 752 C C . ASP A 1 103 ? 27.603 30.313 8.149 1.00 77.56 103 ASP A C 1
ATOM 753 O O . ASP A 1 103 ? 28.240 29.295 7.909 1.00 77.60 103 ASP A O 1
ATOM 758 N N . LEU A 1 104 ? 27.108 31.085 7.187 1.00 77.74 104 LEU A N 1
ATOM 759 C CA . LEU A 1 104 ? 27.284 30.718 5.787 1.00 78.39 104 LEU A CA 1
ATOM 760 C C . LEU A 1 104 ? 28.711 30.755 5.269 1.00 78.81 104 LEU A C 1
ATOM 761 O O . LEU A 1 104 ? 28.979 30.262 4.172 1.00 79.01 104 LEU A O 1
ATOM 766 N N . SER A 1 105 ? 29.625 31.336 6.044 1.00 79.06 105 SER A N 1
ATOM 767 C CA . SER A 1 105 ? 31.030 31.382 5.637 1.00 78.98 105 SER A CA 1
ATOM 768 C C . SER A 1 105 ? 31.490 29.927 5.641 1.00 79.25 105 SER A C 1
ATOM 769 O O . SER A 1 105 ? 32.368 29.530 4.868 1.00 78.90 105 SER A O 1
ATOM 772 N N . VAL A 1 106 ? 30.863 29.146 6.520 1.00 79.35 106 VAL A N 1
ATOM 773 C CA . VAL A 1 106 ? 31.133 27.721 6.676 1.00 79.19 106 VAL A CA 1
ATOM 774 C C . VAL A 1 106 ? 30.787 26.984 5.380 1.00 79.33 106 VAL A C 1
ATOM 775 O O . VAL A 1 106 ? 30.630 25.764 5.367 1.00 79.41 106 VAL A O 1
ATOM 779 N N . ALA A 1 107 ? 30.678 27.743 4.293 1.00 79.08 107 ALA A N 1
ATOM 780 C CA . ALA A 1 107 ? 30.355 27.201 2.982 1.00 79.29 107 ALA A CA 1
ATOM 781 C C . ALA A 1 107 ? 30.990 28.0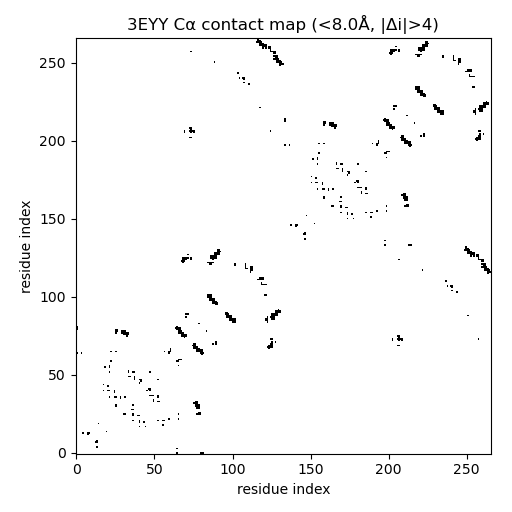90 1.926 1.00 80.40 107 ALA A C 1
ATOM 782 O O . ALA A 1 107 ? 30.561 28.103 0.769 1.00 79.89 107 ALA A O 1
ATOM 784 N N . ALA A 1 108 ? 32.016 28.832 2.341 1.00 82.11 108 ALA A N 1
ATOM 785 C CA . ALA A 1 108 ? 32.733 29.757 1.460 1.00 82.98 108 ALA A CA 1
ATOM 786 C C . ALA A 1 108 ? 33.318 29.072 0.235 1.00 83.37 108 ALA A C 1
ATOM 787 O O . ALA A 1 108 ? 33.145 29.543 -0.891 1.00 83.06 108 ALA A O 1
ATOM 789 N N . ASP A 1 109 ? 34.014 27.962 0.452 1.00 84.59 109 ASP A N 1
ATOM 790 C CA . ASP A 1 109 ? 34.615 27.237 -0.658 1.00 86.14 109 ASP A CA 1
ATOM 791 C C . ASP A 1 109 ? 33.546 26.610 -1.534 1.00 86.20 109 ASP A C 1
ATOM 792 O O . ASP A 1 109 ? 33.532 26.814 -2.752 1.00 86.25 109 ASP A O 1
ATOM 797 N N . PHE A 1 110 ? 32.649 25.852 -0.907 1.00 85.89 110 PHE A N 1
ATOM 798 C CA . PHE A 1 110 ? 31.576 25.178 -1.629 1.00 85.03 110 PHE A CA 1
ATOM 799 C C . PHE A 1 110 ? 30.863 26.086 -2.627 1.00 84.61 110 PHE A C 1
ATOM 800 O O . PHE A 1 110 ? 30.777 25.767 -3.815 1.00 83.93 110 PHE A O 1
ATOM 808 N N . THR A 1 111 ? 30.351 27.213 -2.149 1.00 84.62 111 THR A N 1
AT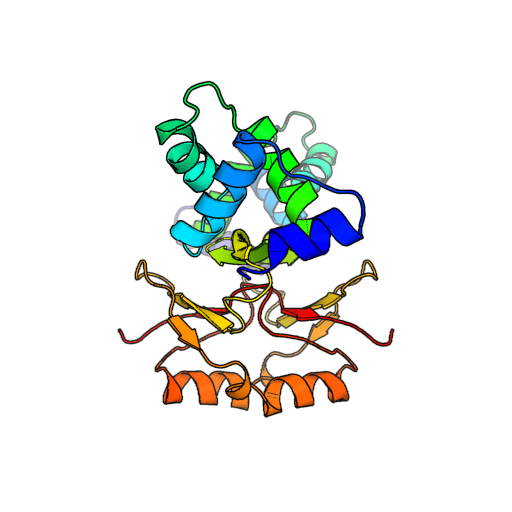OM 809 C CA . THR A 1 111 ? 29.653 28.145 -3.026 1.00 85.76 111 THR A CA 1
ATOM 810 C C . THR A 1 111 ? 30.557 28.540 -4.183 1.00 85.80 111 THR A C 1
ATOM 811 O O . THR A 1 111 ? 30.113 28.656 -5.327 1.00 85.47 111 THR A O 1
ATOM 815 N N . ALA A 1 112 ? 31.832 28.750 -3.874 1.00 86.34 112 ALA A N 1
ATOM 816 C CA . ALA A 1 112 ? 32.805 29.130 -4.889 1.00 86.29 112 ALA A CA 1
ATOM 817 C C . ALA A 1 112 ? 32.960 27.997 -5.905 1.00 85.98 112 ALA A C 1
ATOM 818 O O . ALA A 1 112 ? 32.939 28.227 -7.115 1.00 85.87 112 ALA A O 1
ATOM 820 N N . LYS A 1 113 ? 33.105 26.775 -5.403 1.00 85.87 113 LYS A N 1
ATOM 821 C CA . LYS A 1 113 ? 33.248 25.605 -6.263 1.00 85.76 113 LYS A CA 1
ATOM 822 C C . LYS A 1 113 ? 32.095 25.552 -7.259 1.00 85.88 113 LYS A C 1
ATOM 823 O O . LYS A 1 113 ? 32.280 25.174 -8.418 1.00 85.50 113 LYS A O 1
ATOM 825 N N . LEU A 1 114 ? 30.907 25.938 -6.795 1.00 86.40 114 LEU A N 1
ATOM 826 C CA . LEU A 1 114 ? 29.708 25.947 -7.632 1.00 86.60 114 LEU A CA 1
ATOM 827 C C . LEU A 1 114 ? 29.759 27.089 -8.643 1.00 86.41 114 LEU A C 1
ATOM 828 O O . LEU A 1 114 ? 29.471 26.901 -9.826 1.00 85.83 114 LEU A O 1
ATOM 830 N N . ARG A 1 115 ? 30.128 28.274 -8.167 1.00 87.08 115 ARG A N 1
ATOM 831 C CA . ARG A 1 115 ? 30.219 29.451 -9.024 1.00 87.76 115 ARG A CA 1
ATOM 832 C C . ARG A 1 115 ? 31.093 29.189 -10.253 1.00 87.76 115 ARG A C 1
ATOM 833 O O . ARG A 1 115 ? 30.893 29.794 -11.306 1.00 87.30 115 ARG A O 1
ATOM 835 N N . GLU A 1 116 ? 32.052 28.276 -10.114 1.00 88.17 116 GLU A N 1
ATOM 836 C CA . GLU A 1 116 ? 32.967 27.938 -11.205 1.00 88.41 116 GLU A CA 1
ATOM 837 C C . GLU A 1 116 ? 32.514 26.746 -12.056 1.00 88.33 116 GLU A C 1
ATOM 838 O O . GLU A 1 116 ? 32.121 26.909 -13.217 1.00 88.31 116 GLU A O 1
ATOM 840 N N . GLN A 1 117 ? 32.576 25.551 -11.471 1.00 87.68 117 GLN A N 1
ATOM 841 C CA . GLN A 1 117 ? 32.201 24.319 -12.166 1.00 87.13 117 GLN A CA 1
ATOM 842 C C . GLN A 1 117 ? 30.836 24.337 -12.852 1.00 86.99 117 GLN A C 1
ATOM 843 O O . GLN A 1 117 ? 30.581 23.515 -13.733 1.00 87.08 117 GLN A O 1
ATOM 845 N N . PHE A 1 118 ? 29.967 25.271 -12.463 1.00 86.87 118 PHE A N 1
ATOM 846 C CA . PHE A 1 118 ? 28.620 25.359 -13.038 1.00 86.07 118 PHE A CA 1
ATOM 847 C C . PHE A 1 118 ? 28.179 26.784 -13.375 1.00 86.38 118 PHE A C 1
ATOM 848 O O . PHE A 1 118 ? 27.171 26.980 -14.062 1.00 86.38 118 PHE A O 1
ATOM 856 N N . GLY A 1 119 ? 28.927 27.772 -12.892 1.00 86.53 119 GLY A N 1
ATOM 857 C CA . GLY A 1 119 ? 28.565 29.155 -13.148 1.00 86.96 119 GLY A CA 1
ATOM 858 C C . GLY A 1 119 ? 27.249 29.437 -12.451 1.00 87.31 119 GLY A C 1
ATOM 859 O O . GLY A 1 119 ? 26.377 30.136 -12.977 1.00 87.72 119 GLY A O 1
ATOM 860 N N . PHE A 1 120 ? 27.123 28.880 -11.249 1.00 86.82 120 PHE A N 1
ATOM 861 C CA . PHE A 1 120 ? 25.923 29.004 -10.427 1.00 85.88 120 PHE A CA 1
ATOM 862 C C . PHE A 1 120 ? 26.256 29.729 -9.125 1.00 85.48 120 PHE A C 1
ATOM 863 O O . PHE A 1 120 ? 27.079 29.254 -8.340 1.00 85.74 120 PHE A O 1
ATOM 871 N N . ASP A 1 121 ? 25.619 30.874 -8.896 1.00 84.39 121 ASP A N 1
ATOM 872 C CA . ASP A 1 121 ? 25.862 31.638 -7.679 1.00 83.75 121 ASP A CA 1
ATOM 873 C C . ASP A 1 121 ? 24.743 31.386 -6.674 1.00 82.87 121 ASP A C 1
ATOM 874 O O . ASP A 1 121 ? 23.574 31.682 -6.938 1.00 82.82 121 ASP A O 1
ATOM 879 N N . THR A 1 122 ? 25.110 30.857 -5.511 1.00 81.16 122 THR A N 1
ATOM 880 C CA . THR A 1 122 ? 24.130 30.534 -4.489 1.00 78.61 122 THR A CA 1
ATOM 881 C C . THR A 1 122 ? 24.421 31.075 -3.096 1.00 78.47 122 THR A C 1
ATOM 882 O O . THR A 1 122 ? 25.573 31.222 -2.682 1.00 78.13 122 THR A O 1
ATOM 886 N N . ASP A 1 123 ? 23.336 31.333 -2.371 1.00 77.83 123 ASP A N 1
ATOM 887 C CA . ASP A 1 123 ? 23.379 31.852 -1.012 1.00 76.08 123 ASP A CA 1
ATOM 888 C C . ASP A 1 123 ? 23.457 30.732 0.027 1.00 73.73 123 ASP A C 1
ATOM 889 O O . ASP A 1 123 ? 24.121 30.883 1.054 1.00 73.57 123 ASP A O 1
ATOM 894 N N . MET A 1 124 ? 22.776 29.619 -0.255 1.00 70.14 124 MET A N 1
ATOM 895 C CA . MET A 1 124 ? 22.714 28.468 0.643 1.00 66.03 124 MET A CA 1
ATOM 896 C C . MET A 1 124 ? 21.652 28.692 1.715 1.00 63.09 124 MET A C 1
ATOM 897 O O . MET A 1 124 ? 21.453 27.853 2.593 1.00 61.55 124 MET A O 1
ATOM 902 N N . LYS A 1 125 ? 20.964 29.824 1.631 1.00 60.69 125 LYS A N 1
ATOM 903 C CA . LYS A 1 125 ? 19.946 30.177 2.619 1.00 58.84 125 LYS A CA 1
ATOM 904 C C . LYS A 1 125 ? 18.514 29.750 2.325 1.00 55.04 125 LYS A C 1
ATOM 905 O O . LYS A 1 125 ? 17.856 29.151 3.171 1.00 54.61 125 LYS A O 1
ATOM 911 N N . HIS A 1 126 ? 18.034 30.067 1.129 1.00 52.14 126 HIS A N 1
ATOM 912 C CA . HIS A 1 126 ? 16.655 29.782 0.757 1.00 48.36 126 HIS A CA 1
ATOM 913 C C . HIS A 1 126 ? 16.128 28.407 1.119 1.00 47.36 126 HIS A C 1
ATOM 914 O O . HIS A 1 126 ? 15.021 28.288 1.642 1.00 47.02 126 HIS A O 1
ATOM 921 N N . PHE A 1 127 ? 16.903 27.372 0.830 1.00 45.45 127 PHE A N 1
ATOM 922 C CA . PHE A 1 127 ? 16.485 26.016 1.155 1.00 45.51 127 PHE A CA 1
ATOM 923 C C . PHE A 1 127 ? 17.375 25.439 2.236 1.00 46.17 127 PHE A C 1
ATOM 924 O O . PHE A 1 127 ? 18.562 25.752 2.314 1.00 45.20 127 PHE A O 1
ATOM 932 N N . ALA A 1 128 ? 16.787 24.598 3.077 1.00 47.25 128 ALA A N 1
ATOM 933 C CA . ALA A 1 128 ? 17.528 23.969 4.150 1.00 48.18 128 ALA A CA 1
ATOM 934 C C . ALA A 1 128 ? 18.322 22.776 3.609 1.00 48.98 128 ALA A C 1
ATOM 935 O O . ALA A 1 128 ? 18.167 22.378 2.452 1.00 47.62 128 ALA A O 1
ATOM 937 N N . ILE A 1 129 ? 19.191 22.223 4.450 1.00 49.95 129 ILE A N 1
ATOM 938 C CA . ILE A 1 129 ? 19.992 21.070 4.066 1.00 49.78 129 ILE A CA 1
ATOM 939 C C . ILE A 1 129 ? 19.586 19.972 5.009 1.00 49.63 129 ILE A C 1
ATOM 940 O O . ILE A 1 129 ? 19.676 20.133 6.218 1.00 49.73 129 ILE A O 1
ATOM 945 N N . PHE A 1 130 ? 19.123 18.862 4.446 1.00 51.23 130 PHE A N 1
ATOM 946 C CA . PHE A 1 130 ? 18.669 17.726 5.234 1.00 53.30 130 PHE A CA 1
ATOM 947 C C . PHE A 1 130 ? 19.781 16.694 5.457 1.00 55.83 130 PHE A C 1
ATOM 948 O O . PHE A 1 130 ? 20.547 16.383 4.543 1.00 55.54 130 PHE A O 1
ATOM 956 N N . GLY A 1 131 ? 19.852 16.159 6.673 1.00 58.44 131 GLY A N 1
ATOM 957 C CA . GLY A 1 131 ? 20.864 15.169 6.987 1.00 62.39 131 GLY A CA 1
ATOM 958 C C . GLY A 1 131 ? 20.688 14.547 8.360 1.00 65.46 131 GLY A C 1
ATOM 959 O O . GLY A 1 131 ? 19.634 14.681 8.990 1.00 65.84 131 GLY A O 1
ATOM 960 N N . ARG A 1 132 ? 21.729 13.860 8.825 1.00 68.22 132 ARG A N 1
ATOM 961 C CA . ARG A 1 132 ? 21.707 13.204 10.132 1.00 70.52 132 ARG A CA 1
ATOM 962 C C . ARG A 1 132 ? 22.586 13.953 11.130 1.00 71.55 132 ARG A C 1
ATOM 963 O O . ARG A 1 132 ? 23.678 14.404 10.789 1.00 72.27 132 ARG A O 1
ATOM 965 N N . CYS A 1 133 ? 22.114 14.090 12.363 1.00 73.17 133 CYS A N 1
ATOM 966 C CA . CYS A 1 133 ? 22.888 14.789 13.380 1.00 76.06 133 CYS A CA 1
ATOM 967 C C . CYS A 1 133 ? 23.174 13.892 14.580 1.00 78.49 133 CYS A C 1
ATOM 968 O O . CYS A 1 133 ? 22.261 13.301 15.167 1.00 77.88 133 CYS A O 1
ATOM 970 N N . GLU A 1 134 ? 24.450 13.804 14.944 1.00 81.63 134 GLU A N 1
ATOM 971 C CA . GLU A 1 134 ? 24.875 12.967 16.065 1.00 84.29 134 GLU A CA 1
ATOM 972 C C . GLU A 1 134 ? 24.126 13.316 17.357 1.00 85.74 134 GLU A C 1
ATOM 973 O O . GLU A 1 134 ? 24.023 12.496 18.275 1.00 85.89 134 GLU A O 1
ATOM 975 N N . SER A 1 135 ? 23.633 14.549 17.432 1.0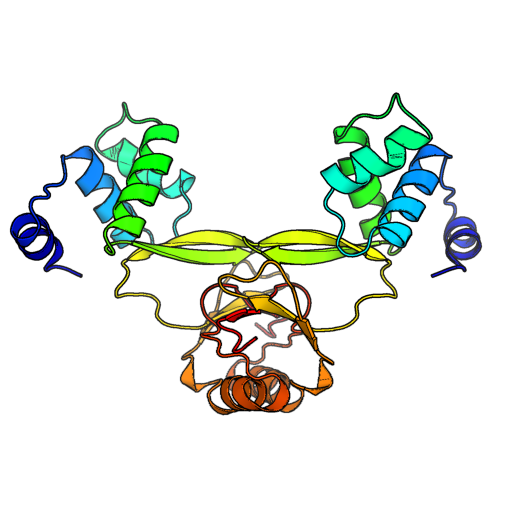0 87.89 135 SER A N 1
ATOM 976 C CA . SER A 1 135 ? 22.916 15.003 18.618 1.00 89.37 135 SER A CA 1
ATOM 977 C C . SER A 1 135 ? 21.458 14.576 18.599 1.00 90.53 135 SER A C 1
ATOM 978 O O . SER A 1 135 ? 20.719 15.001 19.497 1.00 90.92 135 SER A O 1
ATOM 981 N N . SER B 1 3 ? 14.329 0.824 -10.671 1.00 83.73 3 SER B N 1
ATOM 982 C CA . SER B 1 3 ? 14.964 -0.515 -10.842 1.00 83.79 3 SER B CA 1
ATOM 983 C C . SER B 1 3 ? 13.978 -1.480 -11.511 1.00 83.57 3 SER B C 1
ATOM 984 O O . SER B 1 3 ? 12.787 -1.500 -11.183 1.00 84.24 3 SER B O 1
ATOM 987 N N . THR B 1 4 ? 14.483 -2.280 -12.445 1.00 82.57 4 THR B N 1
ATOM 988 C CA . THR B 1 4 ? 13.649 -3.230 -13.177 1.00 81.09 4 THR B CA 1
ATOM 989 C C . THR B 1 4 ? 13.540 -4.618 -12.538 1.00 79.34 4 THR B C 1
ATOM 990 O O . THR B 1 4 ? 13.146 -5.575 -13.203 1.00 79.95 4 THR B O 1
ATOM 992 N N . ASP B 1 5 ? 13.888 -4.736 -11.260 1.00 77.09 5 ASP B N 1
ATOM 993 C CA . ASP B 1 5 ? 13.801 -6.026 -10.571 1.00 74.52 5 ASP B CA 1
ATOM 994 C C . ASP B 1 5 ? 12.698 -5.948 -9.527 1.00 71.12 5 ASP B C 1
ATOM 995 O O . ASP B 1 5 ? 12.450 -6.902 -8.782 1.00 70.77 5 ASP B O 1
ATOM 1000 N N . TRP B 1 6 ? 12.034 -4.799 -9.497 1.00 65.81 6 TRP B N 1
ATOM 1001 C CA . TRP B 1 6 ? 10.989 -4.539 -8.536 1.00 61.02 6 TRP B CA 1
ATOM 1002 C C . TRP B 1 6 ? 9.965 -5.653 -8.317 1.00 59.74 6 TRP B C 1
ATOM 1003 O O . TRP B 1 6 ? 9.581 -5.936 -7.178 1.00 59.58 6 TRP B O 1
ATOM 1014 N N . LYS B 1 7 ? 9.529 -6.305 -9.385 1.00 58.27 7 LYS B N 1
ATOM 1015 C CA . LYS B 1 7 ? 8.511 -7.333 -9.225 1.00 57.44 7 LYS B CA 1
ATOM 1016 C C . LYS B 1 7 ? 8.924 -8.543 -8.393 1.00 57.17 7 LYS B C 1
ATOM 1017 O O . LYS B 1 7 ? 8.149 -9.008 -7.551 1.00 56.74 7 LYS B O 1
ATOM 1023 N N . SER B 1 8 ? 10.133 -9.051 -8.619 1.00 57.03 8 SER B N 1
ATOM 1024 C CA . SER B 1 8 ? 10.612 -10.210 -7.872 1.00 56.48 8 SER B CA 1
ATOM 1025 C C . SER B 1 8 ? 10.913 -9.825 -6.428 1.00 56.24 8 SER B C 1
ATOM 1026 O O . SER B 1 8 ? 10.623 -10.582 -5.501 1.00 57.47 8 SER B O 1
ATOM 1028 N N . ASP B 1 9 ? 11.487 -8.646 -6.230 1.00 55.44 9 ASP B N 1
ATOM 1029 C CA . ASP B 1 9 ? 11.794 -8.198 -4.879 1.00 55.64 9 ASP B CA 1
ATOM 1030 C C . ASP B 1 9 ? 10.542 -8.083 -4.003 1.00 54.59 9 ASP B C 1
ATOM 1031 O O . ASP B 1 9 ? 10.557 -8.506 -2.846 1.00 54.51 9 ASP B O 1
ATOM 1036 N N . LEU B 1 10 ? 9.463 -7.521 -4.550 1.00 52.31 10 LEU B N 1
ATOM 1037 C CA . LEU B 1 10 ? 8.220 -7.370 -3.794 1.00 50.52 10 LEU B CA 1
ATOM 1038 C C . LEU B 1 10 ? 7.559 -8.705 -3.496 1.00 50.13 10 LEU B C 1
ATOM 1039 O O . LEU B 1 10 ? 7.041 -8.919 -2.399 1.00 49.06 10 LEU B O 1
ATOM 1044 N N . ARG B 1 11 ? 7.565 -9.594 -4.486 1.00 51.41 11 ARG B N 1
ATOM 1045 C CA . ARG B 1 11 ? 6.967 -10.924 -4.340 1.00 51.50 11 ARG B CA 1
ATOM 1046 C C . ARG B 1 11 ? 7.707 -11.690 -3.253 1.00 51.40 11 ARG B C 1
ATOM 1047 O O . ARG B 1 11 ? 7.101 -12.395 -2.453 1.00 51.35 11 ARG B O 1
ATOM 1049 N N . GLN B 1 12 ? 9.025 -11.543 -3.230 1.00 51.72 12 GLN B N 1
ATOM 1050 C CA . GLN B 1 12 ? 9.842 -12.221 -2.235 1.00 53.35 12 GLN B CA 1
ATOM 1051 C C . GLN B 1 12 ? 9.593 -11.620 -0.851 1.00 52.87 12 GLN B C 1
ATOM 1052 O O . GLN B 1 12 ? 10.214 -12.036 0.131 1.00 52.01 12 GLN B O 1
ATOM 1054 N N . ARG B 1 13 ? 8.689 -10.638 -0.796 1.00 51.77 13 ARG B N 1
ATOM 1055 C CA . ARG B 1 13 ? 8.317 -9.950 0.443 1.00 49.98 13 ARG B CA 1
ATOM 1056 C C . ARG B 1 13 ? 6.814 -10.000 0.644 1.00 49.60 13 ARG B C 1
ATOM 1057 O O . ARG B 1 13 ? 6.290 -9.378 1.563 1.00 50.03 13 ARG B O 1
ATOM 1065 N N . GLY B 1 14 ? 6.124 -10.729 -0.225 1.00 49.51 14 GLY B N 1
ATOM 1066 C CA . GLY B 1 14 ? 4.681 -10.860 -0.110 1.00 48.87 14 GLY B CA 1
ATOM 1067 C C . GLY B 1 14 ? 3.849 -9.720 -0.680 1.00 48.60 14 GLY B C 1
ATOM 1068 O O . GLY B 1 14 ? 2.684 -9.554 -0.295 1.00 47.77 14 GLY B O 1
ATOM 1069 N N . TYR B 1 15 ? 4.418 -8.950 -1.607 1.00 46.72 15 TYR B N 1
ATOM 1070 C CA . TYR B 1 15 ? 3.694 -7.827 -2.196 1.00 46.80 15 TYR B CA 1
ATOM 1071 C C . TYR B 1 15 ? 3.577 -7.848 -3.710 1.00 46.24 15 TYR B C 1
ATOM 1072 O O . TYR B 1 15 ? 4.502 -8.230 -4.422 1.00 46.81 15 TYR B O 1
ATOM 1081 N N . ARG B 1 16 ? 2.424 -7.407 -4.192 1.00 45.87 16 ARG B N 1
ATOM 1082 C CA . ARG B 1 16 ? 2.172 -7.300 -5.614 1.00 45.00 16 ARG B CA 1
ATOM 1083 C C . ARG B 1 16 ? 1.455 -5.988 -5.902 1.00 43.85 16 ARG B C 1
ATOM 1084 O O . ARG B 1 16 ? 0.636 -5.511 -5.106 1.00 42.74 16 ARG B O 1
ATOM 1092 N N . LEU B 1 17 ? 1.771 -5.403 -7.049 1.00 42.42 17 LEU B N 1
ATOM 1093 C CA . LEU B 1 17 ? 1.166 -4.142 -7.464 1.00 39.54 17 LEU B CA 1
ATOM 1094 C C . LEU B 1 17 ? 0.029 -4.347 -8.440 1.00 37.33 17 LEU B C 1
ATOM 1095 O O . LEU B 1 17 ? 0.174 -5.002 -9.465 1.00 39.58 17 LEU B O 1
ATOM 1100 N N . THR B 1 18 ? -1.112 -3.776 -8.108 1.00 38.41 18 THR B N 1
ATOM 1101 C CA . THR B 1 18 ? -2.282 -3.840 -8.970 1.00 39.20 18 THR B CA 1
ATOM 1102 C C . THR B 1 18 ? -1.991 -2.969 -10.206 1.00 39.50 18 THR B C 1
ATOM 1103 O O . THR B 1 18 ? -1.041 -2.180 -10.211 1.00 40.38 18 THR B O 1
ATOM 1107 N N . PRO B 1 19 ? -2.814 -3.084 -11.258 1.00 40.47 19 PRO B N 1
ATOM 1108 C CA . PRO B 1 19 ? -2.568 -2.274 -12.455 1.00 40.22 19 PRO B CA 1
ATOM 1109 C C . PRO B 1 19 ? -2.333 -0.805 -12.151 1.00 41.35 19 PRO B C 1
ATOM 1110 O O . PRO B 1 19 ? -1.320 -0.222 -12.565 1.00 43.20 19 PRO B O 1
ATOM 1114 N N . GLN B 1 20 ? -3.249 -0.202 -11.405 1.00 42.04 20 GLN B N 1
ATOM 1115 C CA . GLN B 1 20 ? -3.110 1.207 -11.082 1.00 41.83 20 GLN B CA 1
ATOM 1116 C C . GLN B 1 20 ? -1.851 1.536 -10.308 1.00 39.77 20 GLN B C 1
ATOM 1117 O O . GLN B 1 20 ? -1.318 2.632 -10.446 1.00 37.84 20 GLN B O 1
ATOM 1123 N N . ARG B 1 21 ? -1.362 0.604 -9.491 1.00 38.77 21 ARG B N 1
ATOM 1124 C CA . ARG B 1 21 ? -0.153 0.889 -8.729 1.00 36.68 21 ARG B CA 1
ATOM 1125 C C . ARG B 1 21 ? 1.033 0.809 -9.676 1.00 35.69 21 ARG B C 1
ATOM 1126 O O . ARG B 1 21 ? 1.979 1.582 -9.567 1.00 33.27 21 ARG B O 1
ATOM 1134 N N . GLN B 1 22 ? 0.971 -0.121 -10.620 1.00 34.89 22 GLN B N 1
ATOM 1135 C CA . GLN B 1 22 ? 2.033 -0.247 -11.604 1.00 35.18 22 GLN B CA 1
ATOM 1136 C C . GLN B 1 22 ? 2.055 0.972 -12.496 1.00 33.40 22 GLN B C 1
ATOM 1137 O O . GLN B 1 22 ? 3.121 1.445 -12.857 1.00 35.69 22 GLN B O 1
ATOM 1143 N N . LEU B 1 23 ? 0.876 1.483 -12.845 1.00 32.55 23 LEU B N 1
ATOM 1144 C CA . LEU B 1 23 ? 0.768 2.668 -13.696 1.00 30.86 23 LEU B CA 1
ATOM 1145 C C . LEU B 1 23 ? 1.473 3.875 -13.059 1.00 32.35 23 LEU B C 1
ATOM 1146 O O . LEU B 1 23 ? 2.201 4.621 -13.733 1.00 30.82 23 LEU B O 1
ATOM 1151 N N . VAL B 1 24 ? 1.271 4.055 -11.754 1.00 31.18 24 VAL B N 1
ATOM 1152 C CA . VAL B 1 24 ? 1.901 5.146 -11.027 1.00 28.88 24 VAL B CA 1
ATOM 1153 C C . VAL B 1 24 ? 3.402 4.938 -10.983 1.00 32.05 24 VAL B C 1
ATOM 1154 O O . VAL B 1 24 ? 4.172 5.899 -11.105 1.00 32.62 24 VAL B O 1
ATOM 1158 N N . LEU B 1 25 ? 3.834 3.694 -10.789 1.00 31.21 25 LEU B N 1
ATOM 1159 C CA . LEU B 1 25 ? 5.264 3.426 -10.743 1.00 33.01 25 LEU B CA 1
ATOM 1160 C C . LEU B 1 25 ? 5.875 3.738 -12.113 1.00 35.50 25 LEU B C 1
ATOM 1161 O O . LEU B 1 25 ? 6.949 4.349 -12.209 1.00 36.90 25 LEU B O 1
ATOM 1166 N N . GLU B 1 26 ? 5.181 3.344 -13.181 1.00 36.75 26 GLU B N 1
ATOM 1167 C CA . GLU B 1 26 ? 5.669 3.632 -14.537 1.00 35.79 26 GLU B CA 1
ATOM 1168 C C . GLU B 1 26 ? 5.740 5.143 -14.761 1.00 34.00 26 GLU B C 1
ATOM 1169 O O . GLU B 1 26 ? 6.717 5.654 -15.318 1.00 34.01 26 GLU B O 1
ATOM 1175 N N . ALA B 1 27 ? 4.717 5.858 -14.311 1.00 33.24 27 ALA B N 1
ATOM 1176 C CA . ALA B 1 27 ? 4.682 7.323 -14.457 1.00 34.73 27 ALA B CA 1
ATOM 1177 C C . ALA B 1 27 ? 5.866 7.996 -13.783 1.00 36.28 27 ALA B C 1
ATOM 1178 O O . ALA B 1 27 ? 6.461 8.901 -14.351 1.00 39.72 27 ALA B O 1
ATOM 1180 N N . VAL B 1 28 ? 6.213 7.567 -12.572 1.00 38.07 28 VAL B N 1
ATOM 1181 C CA . VAL B 1 28 ? 7.346 8.169 -11.866 1.00 38.10 28 VAL B CA 1
ATOM 1182 C C . VAL B 1 28 ? 8.617 7.871 -12.661 1.00 40.02 28 VAL B C 1
ATOM 1183 O O . VAL B 1 28 ? 9.542 8.675 -12.718 1.00 39.34 28 VAL B O 1
ATOM 1187 N N . ASP B 1 29 ? 8.646 6.697 -13.270 1.00 43.32 29 ASP B N 1
ATOM 1188 C CA . ASP B 1 29 ? 9.777 6.271 -14.086 1.00 46.22 29 ASP B CA 1
ATOM 1189 C C . ASP B 1 29 ? 9.861 7.142 -15.336 1.00 47.22 29 ASP B C 1
ATOM 1190 O O . ASP B 1 29 ? 10.902 7.723 -15.642 1.00 45.77 29 ASP B O 1
ATOM 1195 N N . THR B 1 30 ? 8.739 7.226 -16.043 1.00 48.60 30 THR B N 1
ATOM 1196 C CA . THR B 1 30 ? 8.638 7.976 -17.289 1.00 50.15 30 THR B CA 1
ATOM 1197 C C . THR B 1 30 ? 8.784 9.489 -17.203 1.00 50.39 30 THR B C 1
ATOM 1198 O O . THR B 1 30 ? 9.491 10.103 -18.004 1.00 51.06 30 THR B O 1
ATOM 1202 N N . LEU B 1 31 ? 8.122 10.087 -16.227 1.00 51.74 31 LEU B N 1
ATOM 1203 C CA . LEU B 1 31 ? 8.122 11.533 -16.073 1.00 52.83 31 LEU B CA 1
ATOM 1204 C C . LEU B 1 31 ? 9.391 12.273 -15.683 1.00 54.18 31 LEU B C 1
ATOM 1205 O O . LEU B 1 31 ? 9.641 13.361 -16.195 1.00 57.24 31 LEU B O 1
ATOM 1210 N N . GLU B 1 32 ? 10.197 11.723 -14.790 1.00 55.31 32 GLU B N 1
ATOM 1211 C CA . GLU B 1 32 ? 11.393 12.449 -14.376 1.00 58.10 32 GLU B CA 1
ATOM 1212 C C . GLU B 1 32 ? 10.994 13.765 -13.666 1.00 58.79 32 GLU B C 1
ATOM 1213 O O . GLU B 1 32 ? 10.475 14.694 -14.299 1.00 58.50 32 GLU B O 1
ATOM 1215 N N . HIS B 1 33 ? 11.241 13.830 -12.356 1.00 58.72 33 HIS B N 1
ATOM 1216 C CA . HIS B 1 33 ? 10.915 14.999 -11.538 1.00 58.59 33 HIS B CA 1
ATOM 1217 C C . HIS B 1 33 ? 9.415 15.285 -11.552 1.00 57.61 33 HIS B C 1
ATOM 1218 O O . HIS B 1 33 ? 8.986 16.439 -11.644 1.00 59.33 33 HIS B O 1
ATOM 1225 N N . ALA B 1 34 ? 8.620 14.230 -11.427 1.00 54.77 34 ALA B N 1
ATOM 1226 C CA . ALA B 1 34 ? 7.172 14.359 -11.450 1.00 51.57 34 ALA B CA 1
ATOM 1227 C C . ALA B 1 34 ? 6.520 14.704 -10.116 1.00 49.68 34 ALA B C 1
ATOM 1228 O O . ALA B 1 34 ? 6.932 14.222 -9.052 1.00 48.16 34 ALA B O 1
ATOM 1230 N N . THR B 1 35 ? 5.497 15.551 -10.197 1.00 45.99 35 THR B N 1
ATOM 1231 C CA . THR B 1 35 ? 4.719 15.954 -9.043 1.00 43.22 35 THR B CA 1
ATOM 1232 C C . THR B 1 35 ? 3.511 15.037 -9.024 1.00 42.13 35 THR B C 1
ATOM 1233 O O . THR B 1 35 ? 3.140 14.448 -10.046 1.00 41.35 35 THR B O 1
ATOM 1237 N N . PRO B 1 36 ? 2.866 14.905 -7.860 1.00 41.72 36 PRO B N 1
ATOM 1238 C CA . PRO B 1 36 ? 1.690 14.040 -7.784 1.00 39.88 36 PRO B CA 1
ATOM 1239 C C . PRO B 1 36 ? 0.682 14.342 -8.884 1.00 41.00 36 PRO B C 1
ATOM 1240 O O . PRO B 1 36 ? 0.032 13.438 -9.411 1.00 40.49 36 PRO B O 1
ATOM 1244 N N . ASP B 1 37 ? 0.561 15.617 -9.237 1.00 43.40 37 ASP B N 1
ATOM 1245 C CA . ASP B 1 37 ? -0.383 16.024 -10.261 1.00 45.28 37 ASP B CA 1
ATOM 1246 C C . ASP B 1 37 ? 0.079 15.620 -11.648 1.00 45.59 37 ASP B C 1
ATOM 1247 O O . ASP B 1 37 ? -0.739 15.260 -12.497 1.00 45.43 37 ASP B O 1
ATOM 1252 N N . ASP B 1 38 ? 1.387 15.692 -11.890 1.00 44.41 38 ASP B N 1
ATOM 1253 C CA . ASP B 1 38 ? 1.910 15.289 -13.183 1.00 42.59 38 ASP B CA 1
ATOM 1254 C C . ASP B 1 38 ? 1.599 13.804 -13.312 1.00 42.88 38 ASP B C 1
ATOM 1255 O O . ASP B 1 38 ? 1.145 13.332 -14.356 1.00 40.94 38 ASP B O 1
ATOM 1260 N N . ILE B 1 39 ? 1.860 13.068 -12.233 1.00 40.30 39 ILE B N 1
ATOM 1261 C CA . ILE B 1 39 ? 1.608 11.642 -12.214 1.00 39.04 39 ILE B CA 1
ATOM 1262 C C . ILE B 1 39 ? 0.140 11.371 -12.499 1.00 38.99 39 ILE B C 1
ATOM 1263 O O . ILE B 1 39 ? -0.192 10.443 -13.263 1.00 40.22 39 ILE B O 1
ATOM 1268 N N . LEU B 1 40 ? -0.737 12.167 -11.889 1.00 38.35 40 LEU B N 1
ATOM 1269 C CA . LEU B 1 40 ? -2.176 11.986 -12.089 1.00 38.20 40 LEU B CA 1
ATOM 1270 C C . LEU B 1 40 ? -2.488 12.064 -13.566 1.00 39.44 40 LEU B C 1
ATOM 1271 O O . LEU B 1 40 ? -3.198 11.211 -14.114 1.00 39.24 40 LEU B O 1
ATOM 1276 N N . GLY B 1 41 ? -1.935 13.092 -14.204 1.00 40.02 41 GLY B N 1
ATOM 1277 C CA . GLY B 1 41 ? -2.161 13.303 -15.622 1.00 40.71 41 GLY B CA 1
ATOM 1278 C C . GLY B 1 41 ? -1.684 12.140 -16.460 1.00 41.45 41 GLY B C 1
ATOM 1279 O O . GLY B 1 41 ? -2.396 11.678 -17.359 1.00 44.04 41 GLY B O 1
ATOM 1280 N N . GLU B 1 42 ? -0.480 11.661 -16.167 1.00 39.26 42 GLU B N 1
ATOM 1281 C CA . GLU B 1 42 ? 0.088 10.553 -16.910 1.00 38.09 42 GLU B CA 1
ATOM 1282 C C . GLU B 1 42 ? -0.714 9.263 -16.741 1.00 38.89 42 GLU B C 1
ATOM 1283 O O . GLU B 1 42 ? -0.989 8.560 -17.707 1.00 39.02 42 GLU B O 1
ATOM 1289 N N . VAL B 1 43 ? -1.094 8.953 -15.506 1.00 39.18 43 VAL B N 1
ATOM 1290 C CA . VAL B 1 43 ? -1.832 7.732 -15.235 1.00 37.44 43 VAL B CA 1
ATOM 1291 C C . VAL B 1 43 ? -3.209 7.747 -15.856 1.00 36.28 43 VAL B C 1
ATOM 1292 O O . VAL B 1 43 ? -3.728 6.710 -16.249 1.00 37.99 43 VAL B O 1
ATOM 1296 N N . ARG B 1 44 ? -3.815 8.919 -15.963 1.00 38.04 44 ARG B N 1
ATOM 1297 C CA . ARG B 1 44 ? -5.156 8.978 -16.541 1.00 39.59 44 ARG B CA 1
ATOM 1298 C C . ARG B 1 44 ? -5.209 8.496 -17.992 1.00 39.19 44 ARG B C 1
ATOM 1299 O O . ARG B 1 44 ? -6.264 8.078 -18.464 1.00 39.33 44 ARG B O 1
ATOM 1307 N N . LYS B 1 45 ? -4.069 8.525 -18.683 1.00 39.04 45 LYS B N 1
ATOM 1308 C CA . LYS B 1 45 ? -3.989 8.051 -20.074 1.00 39.75 45 LYS B CA 1
ATOM 1309 C C . LYS B 1 45 ? -4.264 6.550 -20.162 1.00 41.04 45 LYS B C 1
ATOM 1310 O O . LYS B 1 45 ? -4.438 6.011 -21.255 1.00 41.57 45 LYS B O 1
ATOM 1316 N N . THR B 1 46 ? -4.264 5.865 -19.020 1.00 40.91 46 THR B N 1
ATOM 1317 C CA . THR B 1 46 ? -4.505 4.429 -19.021 1.00 39.71 46 THR B CA 1
ATOM 1318 C C . THR B 1 46 ? -5.700 4.106 -18.137 1.00 40.48 46 THR B C 1
ATOM 1319 O O . THR B 1 46 ? -6.537 3.263 -18.472 1.00 36.93 46 THR B O 1
ATOM 1323 N N . ALA B 1 47 ? -5.753 4.779 -16.992 1.00 42.46 47 ALA B N 1
ATOM 1324 C CA . ALA B 1 47 ? -6.846 4.612 -16.047 1.00 43.64 47 ALA B CA 1
ATOM 1325 C C . ALA B 1 47 ? -7.412 6.011 -15.844 1.00 45.60 47 ALA B C 1
ATOM 1326 O O . ALA B 1 47 ? -7.006 6.748 -14.947 1.00 47.08 47 ALA B O 1
ATOM 1328 N N . SER B 1 48 ? -8.337 6.389 -16.706 1.00 45.87 48 SER B N 1
ATOM 1329 C CA . SER B 1 48 ? -8.926 7.702 -16.614 1.00 47.93 48 SER B CA 1
ATOM 1330 C C . SER B 1 48 ? -9.691 7.900 -15.303 1.00 49.11 48 SER B C 1
ATOM 1331 O O . SER B 1 48 ? -9.730 9.003 -14.763 1.00 50.81 48 SER B O 1
ATOM 1334 N N . GLY B 1 49 ? -10.274 6.828 -14.776 1.00 50.09 49 GLY B N 1
ATOM 1335 C CA . GLY B 1 49 ? -11.039 6.939 -13.545 1.00 50.24 49 GLY B CA 1
ATOM 1336 C C . GLY B 1 49 ? -10.271 7.099 -12.244 1.00 51.63 49 GLY B C 1
ATOM 1337 O O . GLY B 1 49 ? -10.857 6.937 -11.175 1.00 54.45 49 GLY B O 1
ATOM 1338 N N . ILE B 1 50 ? -8.983 7.429 -12.299 1.00 50.17 50 ILE B N 1
ATOM 1339 C CA . ILE B 1 50 ? -8.223 7.572 -11.063 1.00 48.68 50 ILE B CA 1
ATOM 1340 C C . ILE B 1 50 ? -8.177 9.007 -10.548 1.00 48.17 50 ILE B C 1
ATOM 1341 O O . ILE B 1 50 ? -8.093 9.952 -11.332 1.00 47.41 50 ILE B O 1
ATOM 1346 N N . ASN B 1 51 ? -8.227 9.166 -9.223 1.00 48.30 51 ASN B N 1
ATOM 1347 C CA . ASN B 1 51 ? -8.172 10.493 -8.616 1.00 47.47 51 ASN B CA 1
ATOM 1348 C C . ASN B 1 51 ? -6.835 10.717 -7.922 1.00 46.19 51 ASN B C 1
ATOM 1349 O O . ASN B 1 51 ? -6.065 9.779 -7.713 1.00 45.16 51 ASN B O 1
ATOM 1354 N N . ILE B 1 52 ? -6.563 11.962 -7.552 1.00 45.16 52 ILE B N 1
ATOM 1355 C CA . ILE B 1 52 ? -5.297 12.298 -6.918 1.00 45.52 52 ILE B CA 1
ATOM 1356 C C . ILE B 1 52 ? -5.059 11.720 -5.519 1.00 44.57 52 ILE B C 1
ATOM 1357 O O . ILE B 1 52 ? -3.911 11.524 -5.111 1.00 45.09 52 ILE B O 1
ATOM 1362 N N . SER B 1 53 ? -6.120 11.452 -4.774 1.00 42.80 53 SER B N 1
ATOM 1363 C CA . SER B 1 53 ? -5.918 10.897 -3.448 1.00 42.94 53 SER B CA 1
ATOM 1364 C C . SER B 1 53 ? -5.301 9.497 -3.603 1.00 41.27 53 SER B C 1
ATOM 1365 O O . SER B 1 53 ? -4.447 9.090 -2.808 1.00 40.96 53 SER B O 1
ATOM 1368 N N . THR B 1 54 ? -5.721 8.775 -4.642 1.00 39.62 54 THR B N 1
ATOM 1369 C CA . THR B 1 54 ? -5.194 7.446 -4.899 1.00 39.75 54 THR B CA 1
ATOM 1370 C C . THR B 1 54 ? -3.728 7.574 -5.280 1.00 40.33 54 THR B C 1
ATOM 1371 O O . THR B 1 54 ? -2.896 6.730 -4.918 1.00 40.95 54 THR B O 1
ATOM 1375 N N . VAL B 1 55 ? -3.405 8.642 -6.000 1.00 39.40 55 VAL B N 1
ATOM 1376 C CA . VAL B 1 55 ? -2.032 8.874 -6.399 1.00 38.82 55 VAL B CA 1
ATOM 1377 C C . VAL B 1 55 ? -1.210 9.219 -5.155 1.00 38.44 55 VAL B C 1
ATOM 1378 O O . VAL B 1 55 ? -0.049 8.803 -5.042 1.00 36.13 55 VAL B O 1
ATOM 1382 N N . TYR B 1 56 ? -1.797 9.968 -4.221 1.00 35.40 56 TYR B N 1
ATOM 1383 C CA . TYR B 1 56 ? -1.054 10.317 -2.997 1.00 37.55 56 TYR B CA 1
ATOM 1384 C C . TYR B 1 56 ? -0.731 9.078 -2.170 1.00 36.30 56 TYR B C 1
ATOM 1385 O O . TYR B 1 56 ? 0.387 8.911 -1.697 1.00 33.86 56 TYR B O 1
ATOM 1394 N N . ARG B 1 57 ? -1.712 8.201 -2.008 1.00 36.42 57 ARG B N 1
ATOM 1395 C CA . ARG B 1 57 ? -1.488 6.991 -1.241 1.00 38.13 57 ARG B CA 1
ATOM 1396 C C . ARG B 1 57 ? -0.534 6.009 -1.918 1.00 37.66 57 ARG B C 1
ATOM 1397 O O . ARG B 1 57 ? 0.320 5.403 -1.258 1.00 39.94 57 ARG B O 1
ATOM 1405 N N . THR B 1 58 ? -0.666 5.835 -3.230 1.00 35.82 58 THR B N 1
ATOM 1406 C CA . THR B 1 58 ? 0.212 4.914 -3.924 1.00 32.08 58 THR B CA 1
ATOM 1407 C C . THR B 1 58 ? 1.653 5.385 -3.794 1.00 30.74 58 THR B C 1
ATOM 1408 O O . THR B 1 58 ? 2.553 4.575 -3.562 1.00 33.16 58 THR B O 1
ATOM 1412 N N . LEU B 1 59 ? 1.890 6.682 -3.911 1.00 30.38 59 LEU B N 1
ATOM 1413 C CA . LEU B 1 59 ? 3.252 7.195 -3.768 1.00 32.77 59 LEU B CA 1
ATOM 1414 C C . LEU B 1 59 ? 3.755 6.960 -2.339 1.00 35.13 59 LEU B C 1
ATOM 1415 O O . LEU B 1 59 ? 4.914 6.594 -2.135 1.00 35.97 59 LEU B O 1
ATOM 1420 N N . GLU B 1 60 ? 2.889 7.168 -1.348 1.00 35.57 60 GLU B N 1
ATOM 1421 C CA . GLU B 1 60 ? 3.279 6.951 0.034 1.00 37.74 60 GLU B CA 1
ATOM 1422 C C . GLU B 1 60 ? 3.690 5.489 0.180 1.00 39.23 60 GLU B C 1
ATOM 1423 O O . GLU B 1 60 ? 4.765 5.170 0.723 1.00 37.50 60 GLU B O 1
ATOM 1429 N N . LEU B 1 61 ? 2.834 4.595 -0.315 1.00 36.69 61 LEU B N 1
ATOM 1430 C CA . LEU B 1 61 ? 3.125 3.175 -0.250 1.00 34.84 61 LEU B CA 1
ATOM 1431 C C . LEU B 1 61 ? 4.419 2.796 -0.963 1.00 36.20 61 LEU B C 1
ATOM 1432 O O . LEU B 1 61 ? 5.289 2.138 -0.387 1.00 38.70 61 LEU B O 1
ATOM 1437 N N . LEU B 1 62 ? 4.547 3.189 -2.226 1.00 35.32 62 LEU B N 1
ATOM 1438 C CA . LEU B 1 62 ? 5.746 2.865 -3.003 1.00 36.26 62 LEU B CA 1
ATOM 1439 C C . LEU B 1 62 ? 7.028 3.387 -2.351 1.00 37.11 62 LEU B C 1
ATOM 1440 O O . LEU B 1 62 ? 8.080 2.764 -2.439 1.00 37.82 62 LEU B O 1
ATOM 1445 N N . GLU B 1 63 ? 6.944 4.547 -1.715 1.00 37.64 63 GLU B N 1
ATOM 1446 C CA . GLU B 1 63 ? 8.109 5.122 -1.059 1.00 39.24 63 GLU B CA 1
ATOM 1447 C C . GLU B 1 63 ? 8.460 4.254 0.158 1.00 39.83 63 GLU B C 1
ATOM 1448 O O . GLU B 1 63 ? 9.617 3.891 0.369 1.00 40.61 63 GLU B O 1
ATOM 1454 N N . GLU B 1 64 ? 7.446 3.905 0.939 1.00 39.17 64 GLU B N 1
ATOM 1455 C CA . GLU B 1 64 ? 7.629 3.078 2.115 1.00 40.47 64 GLU B CA 1
ATOM 1456 C C . GLU B 1 64 ? 8.179 1.709 1.732 1.00 41.40 64 GLU B C 1
ATOM 1457 O O . GLU B 1 64 ? 8.926 1.080 2.495 1.00 42.53 64 GLU B O 1
ATOM 1463 N N . LEU B 1 65 ? 7.797 1.249 0.545 1.00 40.33 65 LEU B N 1
ATOM 1464 C CA . LEU B 1 65 ? 8.220 -0.047 0.044 1.00 37.91 65 LEU B CA 1
ATOM 1465 C C . LEU B 1 65 ? 9.659 0.022 -0.479 1.00 38.79 65 LEU B C 1
ATOM 1466 O O . LEU B 1 65 ? 10.314 -1.005 -0.674 1.00 38.21 65 LEU B O 1
ATOM 1471 N N . GLY B 1 66 ? 1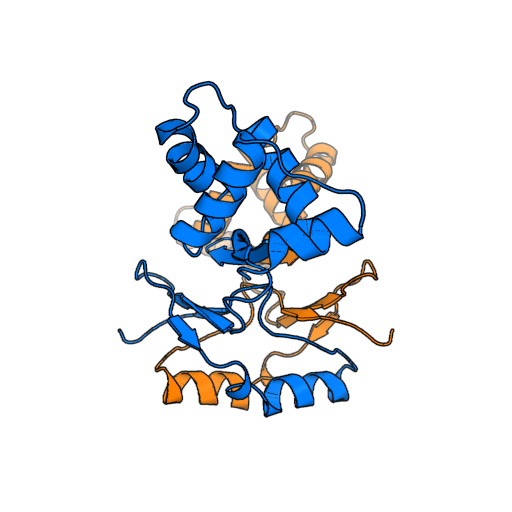0.155 1.234 -0.703 1.00 38.22 66 GLY B N 1
ATOM 1472 C CA . GLY B 1 66 ? 11.513 1.388 -1.187 1.00 38.73 66 GLY B CA 1
ATOM 1473 C C . GLY B 1 66 ? 11.654 1.568 -2.696 1.00 41.56 66 GLY B C 1
ATOM 1474 O O . GLY B 1 66 ? 12.764 1.811 -3.184 1.00 42.27 66 GLY B O 1
ATOM 1475 N N . LEU B 1 67 ? 10.555 1.479 -3.445 1.00 41.21 67 LEU B N 1
ATOM 1476 C CA . LEU B 1 67 ? 10.633 1.624 -4.903 1.00 41.01 67 LEU B CA 1
ATOM 1477 C C . LEU B 1 67 ? 10.721 3.055 -5.405 1.00 40.63 67 LEU B C 1
ATOM 1478 O O . LEU B 1 67 ? 11.317 3.330 -6.452 1.00 42.01 67 LEU B O 1
ATOM 1483 N N . VAL B 1 68 ? 10.140 3.963 -4.645 1.00 39.98 68 VAL B N 1
ATOM 1484 C CA . VAL B 1 68 ? 10.099 5.359 -5.012 1.00 40.61 68 VAL B CA 1
ATOM 1485 C C . VAL B 1 68 ? 10.699 6.246 -3.925 1.00 41.74 68 VAL B C 1
ATOM 1486 O O . VAL B 1 68 ? 10.702 5.887 -2.754 1.00 42.40 68 VAL B O 1
ATOM 1490 N N . SER B 1 69 ? 11.219 7.404 -4.323 1.00 42.26 69 SER B N 1
ATOM 1491 C CA . SER B 1 69 ? 11.789 8.354 -3.381 1.00 41.70 69 SER B CA 1
ATOM 1492 C C . SER B 1 69 ? 11.472 9.756 -3.870 1.00 42.08 69 SER B C 1
ATOM 1493 O O . SER B 1 69 ? 11.185 9.959 -5.051 1.00 42.40 69 SER B O 1
ATOM 1496 N N . HIS B 1 70 ? 11.508 10.731 -2.967 1.00 42.90 70 HIS B N 1
ATOM 1497 C CA . HIS B 1 70 ? 11.205 12.100 -3.362 1.00 41.13 70 HIS B CA 1
ATOM 1498 C C . HIS B 1 70 ? 12.347 13.046 -3.052 1.00 41.26 70 HIS B C 1
ATOM 1499 O O . HIS B 1 70 ? 13.240 12.731 -2.263 1.00 41.65 70 HIS B O 1
ATOM 1506 N N . ALA B 1 71 ? 12.309 14.204 -3.694 1.00 39.85 71 ALA B N 1
ATOM 1507 C CA . ALA B 1 71 ? 13.317 15.231 -3.509 1.00 40.49 71 ALA B CA 1
ATOM 1508 C C . ALA B 1 71 ? 12.596 16.534 -3.769 1.00 41.41 71 ALA B C 1
ATOM 1509 O O . ALA B 1 71 ? 11.645 16.585 -4.551 1.00 43.57 71 ALA B O 1
ATOM 1511 N N . HIS B 1 72 ? 13.058 17.592 -3.128 1.00 39.38 72 HIS B N 1
ATOM 1512 C CA . HIS B 1 72 ? 12.418 18.876 -3.275 1.00 38.12 72 HIS B CA 1
ATOM 1513 C C . HIS B 1 72 ? 13.123 19.762 -4.282 1.00 37.50 72 HIS B C 1
ATOM 1514 O O . HIS B 1 72 ? 14.356 19.750 -4.385 1.00 35.80 72 HIS B O 1
ATOM 1521 N N . LEU B 1 73 ? 12.318 20.509 -5.033 1.00 36.43 73 LEU B N 1
ATOM 1522 C CA . LEU B 1 73 ? 12.815 21.408 -6.055 1.00 37.51 73 LEU B CA 1
ATOM 1523 C C . LEU B 1 73 ? 12.385 22.825 -5.721 1.00 38.84 73 LEU B C 1
ATOM 1524 O O . LEU B 1 73 ? 12.432 23.235 -4.554 1.00 39.29 73 LEU B O 1
ATOM 1529 N N . GLY B 1 74 ? 11.955 23.566 -6.739 1.00 37.70 74 GLY B N 1
ATOM 1530 C CA . GLY B 1 74 ? 11.515 24.931 -6.531 1.00 38.67 74 GLY B CA 1
ATOM 1531 C C . GLY B 1 74 ? 10.396 25.066 -5.513 1.00 40.09 74 GLY B C 1
ATOM 1532 O O . GLY B 1 74 ? 9.475 24.252 -5.466 1.00 39.35 74 GLY B O 1
ATOM 1533 N N . HIS B 1 75 ? 10.483 26.099 -4.683 1.00 41.68 75 HIS B N 1
ATOM 1534 C CA . HIS B 1 75 ? 9.470 26.349 -3.666 1.00 42.95 75 HIS B CA 1
ATOM 1535 C C . HIS B 1 75 ? 9.359 25.215 -2.670 1.00 44.04 75 HIS B C 1
ATOM 1536 O O . HIS B 1 75 ? 8.420 25.166 -1.879 1.00 45.21 75 HIS B O 1
ATOM 1543 N N . GLY B 1 76 ? 10.329 24.307 -2.707 1.00 45.18 76 GLY B N 1
ATOM 1544 C CA . GLY B 1 76 ? 10.338 23.189 -1.783 1.00 45.43 76 GLY B CA 1
ATOM 1545 C C . GLY B 1 76 ? 9.330 22.119 -2.137 1.00 46.13 76 GLY B C 1
ATOM 1546 O O . GLY B 1 76 ? 8.999 21.276 -1.302 1.00 46.92 76 GLY B O 1
ATOM 1547 N N . ALA B 1 77 ? 8.843 22.152 -3.371 1.00 45.52 77 ALA B N 1
ATOM 1548 C CA . ALA B 1 77 ? 7.861 21.176 -3.840 1.00 45.70 77 ALA B CA 1
ATOM 1549 C C . ALA B 1 77 ? 8.520 19.823 -4.086 1.00 44.88 77 ALA B C 1
ATOM 1550 O O . ALA B 1 77 ? 9.540 19.736 -4.773 1.00 45.87 77 ALA B O 1
ATOM 1552 N N . PRO B 1 78 ? 7.948 18.748 -3.524 1.00 44.70 78 PRO B N 1
ATOM 1553 C CA . PRO B 1 78 ? 8.514 17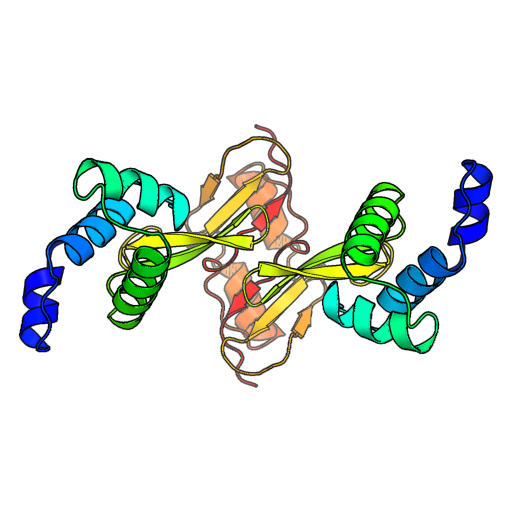.407 -3.708 1.00 45.66 78 PRO B CA 1
ATOM 1554 C C . PRO B 1 78 ? 8.209 16.792 -5.068 1.00 46.30 78 PRO B C 1
ATOM 1555 O O . PRO B 1 78 ? 7.093 16.914 -5.583 1.00 46.81 78 PRO B O 1
ATOM 1559 N N . THR B 1 79 ? 9.210 16.140 -5.648 1.00 45.83 79 THR B N 1
ATOM 1560 C CA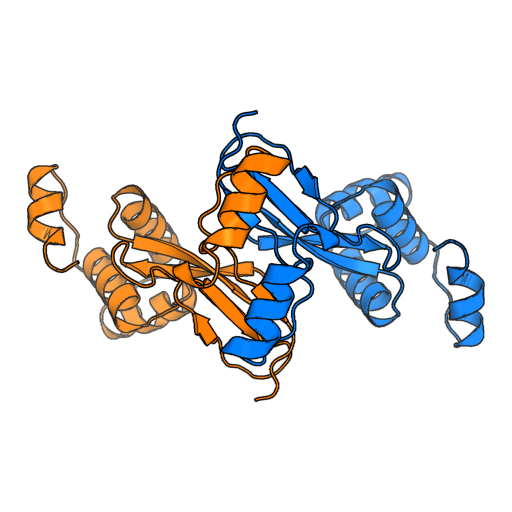 . THR B 1 79 ? 9.040 15.467 -6.924 1.00 46.13 79 THR B CA 1
ATOM 1561 C C . THR B 1 79 ? 9.481 14.026 -6.696 1.00 45.77 79 THR B C 1
ATOM 1562 O O . THR B 1 79 ? 10.398 13.759 -5.911 1.00 45.79 79 THR B O 1
ATOM 1566 N N . TYR B 1 80 ? 8.830 13.097 -7.382 1.00 45.34 80 TYR B N 1
ATOM 1567 C CA . TYR B 1 80 ? 9.137 11.691 -7.200 1.00 43.62 80 TYR B CA 1
ATOM 1568 C C . TYR B 1 80 ? 9.953 11.063 -8.317 1.00 42.86 80 TYR B C 1
ATOM 1569 O O . TYR B 1 80 ? 9.816 11.409 -9.487 1.00 41.49 80 TYR B O 1
ATOM 1578 N N . HIS B 1 81 ? 10.814 10.134 -7.924 1.00 41.57 81 HIS B N 1
ATOM 1579 C CA . HIS B 1 81 ? 11.655 9.419 -8.856 1.00 42.72 81 HIS B CA 1
ATOM 1580 C C . HIS B 1 81 ? 11.878 8.037 -8.249 1.00 43.72 81 HIS B C 1
ATOM 1581 O O . HIS B 1 81 ? 11.589 7.813 -7.070 1.00 44.33 81 HIS B O 1
ATOM 1588 N N . LEU B 1 82 ? 12.365 7.106 -9.058 1.00 43.81 82 LEU B N 1
ATOM 1589 C CA . LEU B 1 82 ? 12.622 5.756 -8.586 1.00 43.91 82 LEU B CA 1
ATOM 1590 C C . LEU B 1 82 ? 13.791 5.798 -7.625 1.00 44.49 82 LEU B C 1
ATOM 1591 O O . LEU B 1 82 ? 14.746 6.543 -7.835 1.00 45.67 82 LEU B O 1
ATOM 1596 N N . ALA B 1 83 ? 13.716 4.985 -6.579 1.00 46.02 83 ALA B N 1
ATOM 1597 C CA . ALA B 1 83 ? 14.748 4.940 -5.554 1.00 48.55 83 ALA B CA 1
ATOM 1598 C C . ALA B 1 83 ? 16.172 4.820 -6.090 1.00 51.08 83 ALA B C 1
ATOM 1599 O O . ALA B 1 83 ? 17.113 5.363 -5.507 1.00 52.26 83 ALA B O 1
ATOM 1601 N N . ASP B 1 84 ? 16.325 4.122 -7.208 1.00 53.98 84 ASP B N 1
ATOM 1602 C CA . ASP B 1 84 ? 17.637 3.900 -7.809 1.00 56.54 84 ASP B CA 1
ATOM 1603 C C . ASP B 1 84 ? 18.183 5.038 -8.682 1.00 58.16 84 ASP B C 1
ATOM 1604 O O . ASP B 1 84 ? 19.391 5.100 -8.933 1.00 59.83 84 ASP B O 1
ATOM 1606 N N . ARG B 1 85 ? 17.312 5.931 -9.143 1.00 58.38 85 ARG B N 1
ATOM 1607 C CA . ARG B 1 85 ? 17.741 7.030 -10.002 1.00 58.51 85 ARG B CA 1
ATOM 1608 C C . ARG B 1 85 ? 17.902 8.379 -9.298 1.00 59.69 85 ARG B C 1
ATOM 1609 O O . ARG B 1 85 ? 17.643 8.511 -8.101 1.00 59.84 85 ARG B O 1
ATOM 1611 N N . HIS B 1 86 ? 18.344 9.372 -10.067 1.00 61.17 86 HIS B N 1
ATOM 1612 C CA . HIS B 1 86 ? 18.540 10.738 -9.588 1.00 62.85 86 HIS B CA 1
ATOM 1613 C C . HIS B 1 86 ? 19.370 10.886 -8.336 1.00 63.74 86 HIS B C 1
ATOM 1614 O O . HIS B 1 86 ? 18.978 11.598 -7.416 1.00 64.91 86 HIS B O 1
ATOM 1621 N N . HIS B 1 87 ? 20.520 10.223 -8.292 1.00 65.28 87 HIS B N 1
ATOM 1622 C CA . HIS B 1 87 ? 21.386 10.319 -7.122 1.00 66.64 87 HIS B CA 1
ATOM 1623 C C . HIS B 1 87 ? 22.337 11.477 -7.356 1.00 67.77 87 HIS B C 1
ATOM 1624 O O . HIS B 1 87 ? 23.480 11.271 -7.762 1.00 68.09 87 HIS B O 1
ATOM 1626 N N . HIS B 1 88 ? 21.851 12.696 -7.115 1.00 68.59 88 HIS B N 1
ATOM 1627 C CA . HIS B 1 88 ? 22.658 13.897 -7.309 1.00 69.04 88 HIS B CA 1
ATOM 1628 C C . HIS B 1 88 ? 22.043 15.149 -6.692 1.00 69.21 88 HIS B C 1
ATOM 1629 O O . HIS B 1 88 ? 20.999 15.090 -6.039 1.00 70.01 88 HIS B O 1
ATOM 1636 N N . ILE B 1 89 ? 22.701 16.283 -6.927 1.00 68.63 89 ILE B N 1
ATOM 1637 C CA . ILE B 1 89 ? 22.278 17.578 -6.397 1.00 67.36 89 ILE B CA 1
ATOM 1638 C C . ILE B 1 89 ? 21.615 18.473 -7.435 1.00 66.88 89 ILE B C 1
ATOM 1639 O O . ILE B 1 89 ? 22.149 18.676 -8.525 1.00 66.91 89 ILE B O 1
ATOM 1644 N N . HIS B 1 90 ? 20.451 19.016 -7.086 1.00 66.52 90 HIS B N 1
ATOM 1645 C CA . HIS B 1 90 ? 19.720 19.905 -7.986 1.00 64.39 90 HIS B CA 1
ATOM 1646 C C . HIS B 1 90 ? 20.010 21.360 -7.654 1.00 63.21 90 HIS B C 1
ATOM 1647 O O . HIS B 1 90 ? 20.039 21.752 -6.487 1.00 62.42 90 HIS B O 1
ATOM 1654 N N . LEU B 1 91 ? 20.219 22.157 -8.695 1.00 63.00 91 LEU B N 1
ATOM 1655 C CA . LEU B 1 91 ? 20.496 23.578 -8.550 1.00 62.10 91 LEU B CA 1
ATOM 1656 C C . LEU B 1 91 ? 19.374 24.335 -9.235 1.00 62.36 91 LEU B C 1
ATOM 1657 O O . LEU B 1 91 ? 19.257 24.321 -10.456 1.00 62.04 91 LEU B O 1
ATOM 1662 N N . VAL B 1 92 ? 18.545 24.995 -8.438 1.00 63.50 92 VAL B N 1
ATOM 1663 C CA . VAL B 1 92 ? 17.407 25.732 -8.964 1.00 64.68 92 VAL B CA 1
ATOM 1664 C C . VAL B 1 92 ? 17.730 27.184 -9.285 1.00 67.05 92 VAL B C 1
ATOM 1665 O O . VAL B 1 92 ? 18.128 27.950 -8.411 1.00 66.76 92 VAL B O 1
ATOM 1669 N N . CYS B 1 93 ? 17.540 27.551 -10.550 1.00 70.58 93 CYS B N 1
ATOM 1670 C CA . CYS B 1 93 ? 17.816 28.901 -11.019 1.00 73.61 93 CYS B CA 1
ATOM 1671 C C . CYS B 1 93 ? 16.763 29.916 -10.618 1.00 74.61 93 CYS B C 1
ATOM 1672 O O . CYS B 1 93 ? 15.563 29.666 -10.721 1.00 74.06 93 CYS B O 1
ATOM 1675 N N . ARG B 1 94 ? 17.248 31.072 -10.179 1.00 76.69 94 ARG B N 1
ATOM 1676 C CA . ARG B 1 94 ? 16.413 32.173 -9.730 1.00 79.21 94 ARG B CA 1
ATOM 1677 C C . ARG B 1 94 ? 15.600 32.839 -10.834 1.00 81.59 94 ARG B C 1
ATOM 1678 O O . ARG B 1 94 ? 15.096 33.949 -10.641 1.00 82.69 94 ARG B O 1
ATOM 1680 N N . ASP B 1 95 ? 15.462 32.182 -11.983 1.00 83.23 95 ASP B N 1
ATOM 1681 C CA . ASP B 1 95 ? 14.688 32.768 -13.074 1.00 85.41 95 ASP B CA 1
ATOM 1682 C C . ASP B 1 95 ? 14.393 31.806 -14.217 1.00 86.87 95 ASP B C 1
ATOM 1683 O O . ASP B 1 95 ? 13.239 31.636 -14.606 1.00 86.82 95 ASP B O 1
ATOM 1685 N N . CYS B 1 96 ? 15.434 31.186 -14.763 1.00 89.02 96 CYS B N 1
ATOM 1686 C CA . CYS B 1 96 ? 15.266 30.248 -15.871 1.00 90.74 96 CYS B CA 1
ATOM 1687 C C . CYS B 1 96 ? 14.554 28.976 -15.398 1.00 90.54 96 CYS B C 1
ATOM 1688 O O . CYS B 1 96 ? 14.902 28.403 -14.358 1.00 90.84 96 CYS B O 1
ATOM 1691 N N . THR B 1 97 ? 13.553 28.546 -16.163 1.00 89.66 97 THR B N 1
ATOM 1692 C CA . THR B 1 97 ? 12.789 27.349 -15.829 1.00 88.78 97 THR B CA 1
ATOM 1693 C C . THR B 1 97 ? 13.595 26.099 -16.148 1.00 88.29 97 THR B C 1
ATOM 1694 O O . THR B 1 97 ? 13.155 25.247 -16.925 1.00 88.33 97 THR B O 1
ATOM 1696 N N . ASN B 1 98 ? 14.778 25.994 -15.546 1.00 87.08 98 ASN B N 1
ATOM 1697 C CA . ASN B 1 98 ? 15.646 24.843 -15.766 1.00 85.57 98 ASN B CA 1
ATOM 1698 C C . ASN B 1 98 ? 16.421 24.487 -14.505 1.00 84.29 98 ASN B C 1
ATOM 1699 O O . ASN B 1 98 ? 16.940 25.358 -13.801 1.00 84.32 98 ASN B O 1
ATOM 1701 N N . VAL B 1 99 ? 16.489 23.191 -14.229 1.00 82.71 99 VAL B N 1
ATOM 1702 C CA . VAL B 1 99 ? 17.193 22.677 -13.062 1.00 80.76 99 VAL B CA 1
ATOM 1703 C C . VAL B 1 99 ? 18.461 21.978 -13.521 1.00 79.37 99 VAL B C 1
ATOM 1704 O O . VAL B 1 99 ? 18.419 21.103 -14.384 1.00 78.85 99 VAL B O 1
ATOM 1708 N N . ILE B 1 100 ? 19.590 22.364 -12.949 1.00 77.99 100 ILE B N 1
ATOM 1709 C CA . ILE B 1 100 ? 20.842 21.737 -13.322 1.00 77.88 100 ILE B CA 1
ATOM 1710 C C . ILE B 1 100 ? 21.234 20.685 -12.292 1.00 77.32 100 ILE B C 1
ATOM 1711 O O . ILE B 1 100 ? 21.298 20.956 -11.092 1.00 76.59 100 ILE B O 1
ATOM 1716 N N . GLU B 1 101 ? 21.479 19.474 -12.782 1.00 77.33 101 GLU B N 1
ATOM 1717 C CA . GLU B 1 101 ? 21.861 18.344 -11.944 1.00 77.44 101 GLU B CA 1
ATOM 1718 C C . GLU B 1 101 ? 23.380 18.263 -11.855 1.00 77.47 101 GLU B C 1
ATOM 1719 O O . GLU B 1 101 ? 24.071 18.357 -12.869 1.00 78.59 101 GLU B O 1
ATOM 1725 N N . ALA B 1 102 ? 23.899 18.079 -10.647 1.00 77.07 102 ALA B N 1
ATOM 1726 C CA . ALA B 1 102 ? 25.341 18.018 -10.451 1.00 76.91 102 ALA B CA 1
ATOM 1727 C C . ALA B 1 102 ? 25.801 16.845 -9.592 1.00 76.73 102 ALA B C 1
ATOM 1728 O O . ALA B 1 102 ? 25.271 16.616 -8.510 1.00 76.31 102 ALA B O 1
ATOM 1730 N N . ASP B 1 103 ? 26.801 16.115 -10.080 1.00 77.44 103 ASP B N 1
ATOM 1731 C CA . ASP B 1 103 ? 27.349 14.971 -9.357 1.00 78.48 103 ASP B CA 1
ATOM 1732 C C . ASP B 1 103 ? 27.603 15.394 -7.911 1.00 78.00 103 ASP B C 1
ATOM 1733 O O . ASP B 1 103 ? 28.240 16.413 -7.666 1.00 78.10 103 ASP B O 1
ATOM 1738 N N . LEU B 1 104 ? 27.111 14.618 -6.953 1.00 77.69 104 LEU B N 1
ATOM 1739 C CA . LEU B 1 104 ? 27.286 14.985 -5.553 1.00 78.47 104 LEU B CA 1
ATOM 1740 C C . LEU B 1 104 ? 28.712 14.951 -5.036 1.00 78.71 104 LEU B C 1
ATOM 1741 O O . LEU B 1 104 ? 28.981 15.444 -3.939 1.00 78.77 104 LEU B O 1
ATOM 1746 N N . SER B 1 105 ? 29.626 14.371 -5.810 1.00 78.85 105 SER B N 1
ATOM 1747 C CA . SER B 1 105 ? 31.030 14.327 -5.401 1.00 78.52 105 SER B CA 1
ATOM 1748 C C . SER B 1 105 ? 31.491 15.781 -5.402 1.00 78.99 105 SER B C 1
ATOM 1749 O O . SER B 1 105 ? 32.367 16.179 -4.628 1.00 78.17 105 SER B O 1
ATOM 1752 N N . VAL B 1 106 ? 30.865 16.563 -6.282 1.00 79.40 106 VAL B N 1
ATOM 1753 C CA . VAL B 1 106 ? 31.135 17.988 -6.437 1.00 79.30 106 VAL B CA 1
ATOM 1754 C C . VAL B 1 106 ? 30.788 18.724 -5.141 1.00 79.29 106 VAL B C 1
ATOM 1755 O O . VAL B 1 106 ? 30.630 19.944 -5.129 1.00 79.21 106 VAL B O 1
ATOM 1759 N N . ALA B 1 107 ? 30.680 17.966 -4.053 1.00 79.01 107 ALA B N 1
ATOM 1760 C CA . ALA B 1 107 ? 30.354 18.506 -2.741 1.00 79.09 107 ALA B CA 1
ATOM 1761 C C . ALA B 1 107 ? 30.988 17.613 -1.687 1.00 80.22 107 ALA B C 1
ATOM 1762 O O . ALA B 1 107 ? 30.552 17.591 -0.532 1.00 79.54 107 ALA B O 1
ATOM 1764 N N . ALA B 1 108 ? 32.018 16.877 -2.101 1.00 81.81 108 ALA B N 1
ATOM 1765 C CA . ALA B 1 108 ? 32.729 15.950 -1.221 1.00 82.95 108 ALA B CA 1
ATOM 1766 C C . ALA B 1 108 ? 33.314 16.631 0.004 1.00 83.30 108 ALA B C 1
ATOM 1767 O O . ALA B 1 108 ? 33.141 16.158 1.128 1.00 83.10 108 ALA B O 1
ATOM 1769 N N . ASP B 1 109 ? 34.010 17.741 -0.211 1.00 84.67 109 ASP B N 1
ATOM 1770 C CA . ASP B 1 109 ? 34.611 18.465 0.900 1.00 86.15 109 ASP B CA 1
ATOM 1771 C C . ASP B 1 109 ? 33.541 19.091 1.776 1.00 85.99 109 ASP B C 1
ATOM 1772 O O . ASP B 1 109 ? 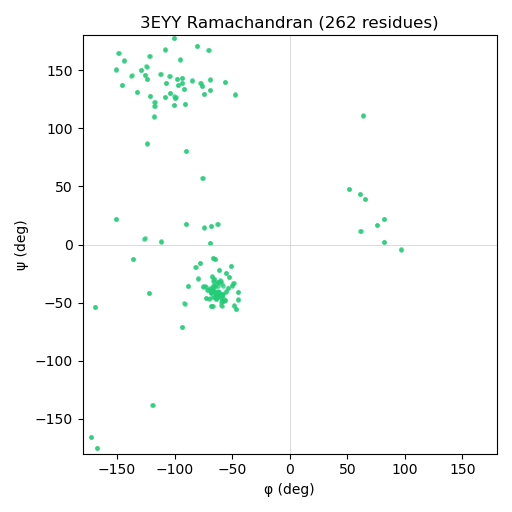33.524 18.881 2.992 1.00 86.09 109 ASP B O 1
ATOM 1777 N N . PHE B 1 110 ? 32.646 19.853 1.148 1.00 85.52 110 PHE B N 1
ATOM 1778 C CA . PHE B 1 110 ? 31.573 20.526 1.870 1.00 84.68 110 PHE B CA 1
ATOM 1779 C C . PHE B 1 110 ? 30.858 19.618 2.867 1.00 84.21 110 PHE B C 1
ATOM 1780 O O . PHE B 1 110 ? 30.769 19.939 4.054 1.00 83.64 110 PHE B O 1
ATOM 1788 N N . THR B 1 111 ? 30.348 18.489 2.389 1.00 84.04 111 THR B N 1
ATOM 1789 C CA . THR B 1 111 ? 29.649 17.557 3.263 1.00 85.01 111 THR B CA 1
ATOM 1790 C C . THR B 1 111 ? 30.551 17.163 4.419 1.00 85.33 111 THR B C 1
ATOM 1791 O O . THR B 1 111 ? 30.107 17.048 5.563 1.00 85.06 111 THR B O 1
ATOM 1795 N N . ALA B 1 112 ? 31.826 16.952 4.112 1.00 86.03 112 ALA B N 1
ATOM 1796 C CA . ALA B 1 112 ? 32.799 16.573 5.128 1.00 86.37 112 ALA B CA 1
ATOM 1797 C C . ALA B 1 112 ? 32.952 17.705 6.145 1.00 86.24 112 ALA B C 1
ATOM 1798 O O . ALA B 1 112 ? 32.933 17.475 7.355 1.00 86.27 112 ALA B O 1
ATOM 1800 N N . LYS B 1 113 ? 33.098 18.928 5.644 1.00 85.91 113 LYS B N 1
ATOM 1801 C CA . LYS B 1 113 ? 33.239 20.097 6.503 1.00 85.85 113 LYS B CA 1
ATOM 1802 C C . LYS B 1 113 ? 32.087 20.149 7.499 1.00 85.94 113 LYS B C 1
ATOM 1803 O O . LYS B 1 113 ? 32.270 20.528 8.660 1.00 85.44 113 LYS B O 1
ATOM 1805 N N . LEU B 1 114 ? 30.900 19.760 7.035 1.00 86.32 114 LEU B N 1
ATOM 1806 C CA . LEU B 1 114 ? 29.700 19.750 7.871 1.00 86.73 114 LEU B CA 1
ATOM 1807 C C . LEU B 1 114 ? 29.751 18.612 8.883 1.00 86.56 114 LEU B C 1
ATOM 1808 O O . LEU B 1 114 ? 29.463 18.802 10.065 1.00 86.25 114 LEU B O 1
ATOM 1810 N N . ARG B 1 115 ? 30.119 17.427 8.407 1.00 87.38 115 ARG B N 1
ATOM 1811 C CA . ARG B 1 115 ? 30.210 16.249 9.264 1.00 87.69 115 ARG B CA 1
ATOM 1812 C C . ARG B 1 115 ? 31.084 16.510 10.493 1.00 87.49 115 ARG B C 1
ATOM 1813 O O . ARG B 1 115 ? 30.885 15.904 11.544 1.00 86.90 115 ARG B O 1
ATOM 1815 N N . GLU B 1 116 ? 32.042 17.424 10.355 1.00 88.01 116 GLU B N 1
ATOM 1816 C CA . GLU B 1 116 ? 32.957 17.761 11.445 1.00 88.23 116 GLU B CA 1
ATOM 1817 C C . GLU B 1 116 ? 32.504 18.952 12.296 1.00 88.19 116 GLU B C 1
ATOM 1818 O O . GLU B 1 116 ? 32.111 18.787 13.456 1.00 88.29 116 GLU B O 1
ATOM 1820 N N . GLN B 1 117 ? 32.565 20.147 11.713 1.00 87.77 117 GLN B N 1
ATOM 1821 C CA . GLN B 1 117 ? 32.190 21.378 12.408 1.00 87.22 117 GLN B CA 1
ATOM 1822 C C . GLN B 1 117 ? 30.823 21.360 13.093 1.00 87.10 117 GLN B C 1
ATOM 1823 O O . GLN B 1 117 ? 30.567 22.183 13.974 1.00 87.24 117 GLN B O 1
ATOM 1825 N N . PHE B 1 118 ? 29.955 20.426 12.704 1.00 86.95 118 PHE B N 1
ATOM 1826 C CA . PHE B 1 118 ? 28.607 20.339 13.278 1.00 86.02 118 PHE B CA 1
ATOM 1827 C C . PHE B 1 118 ? 28.165 18.916 13.612 1.00 86.52 118 PHE B C 1
ATOM 1828 O O . PHE B 1 118 ? 27.157 18.718 14.299 1.00 86.64 118 PHE B O 1
ATOM 1836 N N . GLY B 1 119 ? 28.912 17.928 13.127 1.00 86.84 119 GLY B N 1
ATOM 1837 C CA . GLY B 1 119 ? 28.549 16.546 13.384 1.00 87.39 119 GLY B CA 1
ATOM 1838 C C . GLY B 1 119 ? 27.235 16.264 12.686 1.00 87.47 119 GLY B C 1
ATOM 1839 O O . GLY B 1 119 ? 26.362 15.563 13.211 1.00 88.20 119 GLY B O 1
ATOM 1840 N N . PHE B 1 120 ? 27.110 16.821 11.485 1.00 86.75 120 PHE B N 1
ATOM 1841 C CA . PHE B 1 120 ? 25.913 16.696 10.662 1.00 85.93 120 PHE B CA 1
ATOM 1842 C C . PHE B 1 120 ? 26.245 15.971 9.361 1.00 85.44 120 PHE B C 1
ATOM 1843 O O . PHE B 1 120 ? 27.068 16.444 8.575 1.00 85.69 120 PHE B O 1
ATOM 1851 N N . ASP B 1 121 ? 25.607 14.827 9.131 1.00 84.28 121 ASP B N 1
ATOM 1852 C CA . ASP B 1 121 ? 25.851 14.062 7.913 1.00 83.66 121 ASP B CA 1
ATOM 1853 C C . ASP B 1 121 ? 24.734 14.313 6.907 1.00 82.69 121 ASP B C 1
ATOM 1854 O O . ASP B 1 121 ? 23.565 14.015 7.170 1.00 82.47 121 ASP B O 1
ATOM 1859 N N . THR B 1 122 ? 25.102 14.842 5.744 1.00 80.94 122 THR B N 1
ATOM 1860 C CA . THR B 1 122 ? 24.123 15.165 4.722 1.00 78.44 122 THR B CA 1
ATOM 1861 C C . THR B 1 122 ? 24.417 14.626 3.332 1.00 78.21 122 THR B C 1
ATOM 1862 O O . THR B 1 122 ? 25.570 14.477 2.923 1.00 78.02 122 THR B O 1
ATOM 1866 N N . ASP B 1 123 ? 23.334 14.369 2.605 1.00 77.87 123 ASP B N 1
ATOM 1867 C CA . ASP B 1 123 ? 23.375 13.852 1.244 1.00 76.23 123 ASP B CA 1
ATOM 1868 C C . ASP B 1 123 ? 23.452 14.973 0.207 1.00 73.73 123 ASP B C 1
ATOM 1869 O O . ASP B 1 123 ? 24.112 14.821 -0.820 1.00 74.04 123 ASP B O 1
ATOM 1874 N N . MET B 1 124 ? 22.771 16.087 0.487 1.00 70.14 124 MET B N 1
ATOM 1875 C CA . MET B 1 124 ? 22.712 17.238 -0.413 1.00 65.64 124 MET B CA 1
ATOM 1876 C C . MET B 1 124 ? 21.654 17.015 -1.486 1.00 62.94 124 MET B C 1
ATOM 1877 O O . MET B 1 124 ? 21.457 17.855 -2.363 1.00 61.60 124 MET B O 1
ATOM 1882 N N . LYS B 1 125 ? 20.967 15.881 -1.405 1.00 60.65 125 LYS B N 1
ATOM 1883 C CA . LYS B 1 125 ? 19.947 15.529 -2.389 1.00 58.15 125 LYS B CA 1
ATOM 1884 C C . LYS B 1 125 ? 18.511 15.957 -2.094 1.00 53.93 125 LYS B C 1
ATOM 1885 O O . LYS B 1 125 ? 17.853 16.556 -2.941 1.00 53.27 125 LYS B O 1
ATOM 1891 N N . HIS B 1 126 ? 18.031 15.640 -0.898 1.00 49.65 126 HIS B N 1
ATOM 1892 C CA . HIS B 1 126 ? 16.652 15.925 -0.530 1.00 45.77 126 HIS B CA 1
ATOM 1893 C C . HIS B 1 126 ? 16.121 17.302 -0.896 1.00 45.36 126 HIS B C 1
ATOM 1894 O O . HIS B 1 126 ? 15.021 17.419 -1.426 1.00 44.39 126 HIS B O 1
ATOM 1901 N N . PHE B 1 127 ? 16.888 18.341 -0.596 1.00 45.33 127 PHE B N 1
ATOM 1902 C CA . PHE B 1 127 ? 16.478 19.698 -0.921 1.00 44.25 127 PHE B CA 1
ATOM 1903 C C . PHE B 1 127 ? 17.367 20.271 -2.006 1.00 44.32 127 PHE B C 1
ATOM 1904 O O . PHE B 1 127 ? 18.553 19.952 -2.083 1.00 42.67 127 PHE B O 1
ATOM 1912 N N . ALA B 1 128 ? 16.782 21.114 -2.847 1.00 44.65 128 ALA B N 1
ATOM 1913 C CA . ALA B 1 128 ? 17.528 21.736 -3.919 1.00 45.85 128 ALA B CA 1
ATOM 1914 C C . ALA B 1 128 ? 18.321 22.933 -3.375 1.00 48.22 128 ALA B C 1
ATOM 1915 O O . ALA B 1 128 ? 18.159 23.342 -2.215 1.00 45.74 128 ALA B O 1
ATOM 1917 N N . ILE B 1 129 ? 19.199 23.477 -4.213 1.00 49.92 129 ILE B N 1
ATOM 1918 C CA . ILE B 1 129 ? 19.994 24.634 -3.830 1.00 50.07 129 ILE B CA 1
ATOM 1919 C C . ILE B 1 129 ? 19.584 25.741 -4.772 1.00 50.18 129 ILE B C 1
ATOM 1920 O O . ILE B 1 129 ? 19.670 25.589 -5.980 1.00 50.84 129 ILE B O 1
ATOM 1925 N N . PHE B 1 130 ? 19.123 26.849 -4.209 1.00 52.02 130 PHE B N 1
ATOM 1926 C CA . PHE B 1 130 ? 18.670 27.983 -4.997 1.00 54.05 130 PHE B CA 1
ATOM 1927 C C . PHE B 1 130 ? 19.781 29.018 -5.216 1.00 56.94 130 PHE B C 1
ATOM 1928 O O . PHE B 1 130 ? 20.546 29.333 -4.300 1.00 56.67 130 PHE B O 1
ATOM 1936 N N . GLY B 1 131 ? 19.854 29.552 -6.433 1.00 59.41 131 GLY B N 1
ATOM 1937 C CA . GLY B 1 131 ? 20.865 30.543 -6.748 1.00 63.21 131 GLY B CA 1
ATOM 1938 C C . GLY B 1 131 ? 20.690 31.165 -8.122 1.00 66.19 131 GLY B C 1
ATOM 1939 O O . GLY B 1 131 ? 19.636 31.033 -8.753 1.00 65.96 131 GLY B O 1
ATOM 1940 N N . ARG B 1 132 ? 21.732 31.850 -8.587 1.00 68.74 132 ARG B N 1
ATOM 1941 C CA . ARG B 1 132 ? 21.711 32.507 -9.892 1.00 71.32 132 ARG B CA 1
ATOM 1942 C C . ARG B 1 132 ? 22.593 31.758 -10.890 1.00 72.26 132 ARG B C 1
ATOM 1943 O O . ARG B 1 132 ? 23.683 31.310 -10.549 1.00 73.04 132 ARG B O 1
ATOM 1945 N N . CYS B 1 133 ? 22.121 31.622 -12.123 1.00 73.74 133 CYS B N 1
ATOM 1946 C CA . CYS B 1 133 ? 22.897 30.924 -13.139 1.00 76.66 133 CYS B CA 1
ATOM 1947 C C . CYS B 1 133 ? 23.183 31.824 -14.337 1.00 79.22 133 CYS B C 1
ATOM 1948 O O . CYS B 1 133 ? 22.271 32.422 -14.921 1.00 78.85 133 CYS B O 1
ATOM 1950 N N . GLU B 1 134 ? 24.459 31.906 -14.704 1.00 81.96 134 GLU B N 1
ATOM 1951 C CA . GLU B 1 134 ? 24.884 32.743 -15.824 1.00 84.62 134 GLU B CA 1
ATOM 1952 C C . GLU B 1 134 ? 24.135 32.397 -17.116 1.00 86.19 134 GLU B C 1
ATOM 1953 O O . GLU B 1 134 ? 24.030 33.217 -18.035 1.00 86.57 134 GLU B O 1
ATOM 1955 N N . SER B 1 135 ? 23.643 31.165 -17.192 1.00 88.32 135 SER B N 1
ATOM 1956 C CA . SER B 1 135 ? 22.927 30.715 -18.378 1.00 89.71 135 SER B CA 1
ATOM 1957 C C . SER B 1 135 ? 21.468 31.144 -18.355 1.00 90.84 135 SER B C 1
ATOM 1958 O O . SER B 1 135 ? 20.722 30.699 -19.237 1.00 91.37 135 SER B O 1
#

B-factor: mean 55.42, std 17.67, range [20.0, 102.74]

Organism: Streptomyces coelicolor (strain ATCC BAA-471 / A3(2) / M145) (NCBI:txid100226)

Secondary structure (DSSP, 8-state):
-TTHHHHHHTTT----HHHHHHHHHHHHHSSB-HHHHHHHHHTT-TT--HHHHHHHHHHHHHHTSEEEEE-GGG-EEEEETTS--SEEEEESSSS-EEEE-GGGGHHHHHHHHHHT-EEE-S-SS-EEEEE--/-TTHHHHHHTTT----HHHHHHHHHHHHHSSB-HHHHHHHHHTT-TT--HHHHHHHHHHHHHHTSEEEEE-GGG-EEEEETTS--SEEEEESSSS-EEEE-GGGGHHHHHHHHHHT-EEE-S-SS-EEEEE--

Foldseek 3Di:
DVCVQVVQVVVVDDDDPLLVLLLVLLAPPPQAALVSSLVSSCVPVVPDDSVVSVVSQVVCVVVQQKDWAADPPRGIGMHGNPDDQFAWEHAPDDPDIDTDHQVVCVVVQVVCCPVPVDHDSNTRYHHYDHDPD/DVCVQVVQVVVVDDDDPLLVLLLVLLAPPPQAALVSSLVSSCVPVVPDDSVVSVVSQVVCVVVQQKDWAADPPRGIGMHGNPDDQFAWEHAPDDPDIDTDHQVVCVVVQVVCCPVPVDHDSNTRYHHYDHDPD

Solvent-accessible surface area: 14075 Å² total; per-residue (Å²): 72,102,89,53,148,70,78,2,67,92,126,66,108,215,16,60,102,72,87,78,33,0,14,105,0,2,87,82,50,57,40,1,43,16,92,69,0,13,41,46,2,111,163,95,18,86,79,4,69,61,62,47,0,103,173,7,4,101,71,0,60,145,16,42,28,1,39,45,4,5,20,22,153,3,43,45,4,27,8,26,49,77,44,40,59,24,4,2,7,16,18,56,101,68,114,54,55,57,90,6,88,65,73,54,3,61,122,19,32,57,48,11,46,85,73,60,27,2,95,13,61,8,58,38,11,2,14,58,5,55,36,104,128,73,102,89,53,150,69,79,2,67,90,126,68,108,217,16,59,102,72,87,77,32,0,14,106,0,3,87,84,52,57,41,2,44,16,91,68,0,14,40,44,2,110,161,96,18,86,79,5,69,60,64,47,0,104,174,8,3,102,69,0,60,142,16,42,26,1,39,45,4,5,21,22,155,3,43,45,5,27,9,27,49,77,42,39,60,23,5,2,8,16,18,58,102,70,116,55,56,56,89,5,88,63,74,54,3,60,123,20,32,55,48,10,47,85,71,61,26,2,96,12,62,8,57,37,9,2,14,57,6,54,30,106,124